Protein 5XD7 (pdb70)

CATH classification: 3.30.390.10 (+1 more: 3.20.20.120)

Sequence (359 aa):
MKTTIKDIKTRLFKIPLKEILSDHDHFELITTTVTLEDGSQGTGYTYTGGKGGYSIKAMLEYDIQPALIGKDATQIEEIYDFMEWHIHYVGRGGISTFAMSAVDIALWDLKGKREGLPLWKMAGGKNNTCKAYCGGIDLQFPLEKLLNNICGYLESGFNAVKIKIGRENMQEDIDRIKAVRELIGPDITFMIDANYSLTVEQAIKLSKAVEQYDITWFEEPTLPDDYKGFAEIADNTAIPLAMGENLHTIHEFGYAMDQAKLGYCQPDASNCGGITGWLKAADLITEHNIPVCTHGMQELHVSLVSAFDTGWLEVHSFPIDEYTKRPLVVENFRAVASNEPGIGVEFDWDKIAQYEVHH

Nearest PDB structures (foldseek):
  5xd7-assembly1_A-2  TM=1.003E+00  e=1.318E-87  Vibrio sp. EJY3
  5xd9-assembly1_A-2  TM=9.982E-01  e=7.306E-80  Vibrio sp. EJY3
  5xd8-assembly1_B  TM=9.980E-01  e=1.301E-79  Vibrio sp. EJY3
  5xd8-assembly1_A  TM=9.996E-01  e=4.755E-77  Vibrio sp. EJY3
  3ck5-assembly1_A  TM=9.716E-01  e=3.709E-46  Streptomyces coelicolor A3(2)

Foldseek 3Di:
DQQAWADKDKFKFWAAFPDQFPHAGTKMKIKMWTAGNVGQIFIFIFIGRGPCRVVLVVCLVPQQRVVRHGPGLVPLVVSLVVQCVSCVVVPPFDSSQLNLAGSSQRSQQRVLQVVVFELLVVLAVPFFKAFAEEERQHPPDDLVRSLVVVVVRVVVQAQEYEYEDQDPDLVVVLVSLVVNLVSNDDRGAYAYEHPQNAFLVRLLVSQQSRVVSPHAAYENRHDLVCQQSLQSSVVRHDHFYEDDPRNQELVSLVSNLVGNRGQAYAHESSRNRHSVRLSSSVVVCVVSVHQYEHDDPQQQCRSNSRSSHGHYYYPDSNQQLVQWPHGFDDDNNMTGADRGGGRRTGGNCVVRVVRTDDD

Secondary structure (DSSP, 8-state):
-TTBEEEEEEEEEEEEEEEEE--EEEEEEEEEEEEETTS-EEEEEEEESSSSHHHHHHHIIIIIHHHHTTSBTT-HHHHHHHHHHHSGGG-SSTHHHHHHHHHHHHHHHHHHHHHT-BHHHHTT-S-SEEEEEEEEE-TTS-HHHHHHHHHHHHHTT-SEEEEE---SSHHHHHHHHHHHHHHH-TTSEEEEE-TT-S-HHHHHHHHHHHGGG--S-EE--S-TT-HHHHHHHHHT-SSPEE--TT--SHHHHHHIIIII-EEEB---TTTTTHHHHHHHHHHHHHHTT--B---S-HHHHHHHHHHHTSSEEEE-SS-GGGGBSSPPPEETTEEE---SSBSS--B-HHHHGGGB---

B-factor: mean 23.96, std 8.95, range [9.87, 83.65]

Solvent-accessible surface area: 14803 Å² total; per-residue (Å²): 145,140,7,23,2,134,73,13,100,0,58,0,0,68,0,64,20,202,96,96,27,43,146,65,84,42,0,2,0,0,0,0,24,0,22,1,98,81,49,45,102,0,19,0,0,0,9,11,23,12,180,23,0,86,54,0,33,44,21,0,56,175,64,1,14,78,34,0,80,48,66,38,0,53,77,16,102,117,3,15,56,66,1,44,158,87,9,71,216,97,19,177,5,40,58,1,10,33,0,7,0,0,0,1,0,0,1,26,2,4,51,0,82,90,86,46,61,9,1,26,98,32,6,52,29,150,44,52,27,3,78,0,1,3,1,17,3,7,31,115,13,86,73,133,95,0,41,84,39,0,50,36,62,45,154,85,24,24,50,0,0,1,1,29,3,12,54,180,78,28,94,68,2,25,71,11,0,81,19,0,24,116,72,15,22,112,135,31,32,0,0,0,0,0,50,98,64,15,76,27,145,76,0,23,128,0,0,115,29,0,74,129,28,95,11,34,0,0,1,0,0,8,94,15,106,54,25,133,4,0,14,96,0,23,97,67,26,75,7,56,1,0,0,0,24,48,4,38,24,55,104,47,1,16,88,0,18,113,55,0,114,15,21,39,0,1,0,0,0,1,10,6,0,0,0,12,3,0,30,64,1,0,77,36,0,61,130,74,138,23,34,0,0,0,20,0,1,5,10,0,0,7,2,0,0,0,1,27,64,70,3,18,0,4,26,31,28,13,37,1,14,79,18,9,149,80,60,31,49,41,105,132,86,76,0,31,5,9,105,119,54,0,0,16,9,72,4,49,77,134,93,0,52,135,50,49,40,124,209

Organism: Vibrio sp. (strain EJY3) (NCBI:txid1116375)

Structure (mmCIF, N/CA/C/O backbone):
data_5XD7
#
_entry.id   5XD7
#
_cell.length_a   87.336
_cell.length_b   87.336
_cell.length_c   143.069
_cell.angle_alpha   90.00
_cell.angle_beta   90.00
_cell.angle_gamma   90.00
#
_symmetry.space_group_name_H-M   'P 41 21 2'
#
loop_
_entity.id
_entity.type
_entity.pdbx_description
1 polymer '3,6-anhydro-alpha-L-galactonate cycloisomerase'
2 non-polymer 'MAGNESIUM ION'
3 non-polymer 'ACETIC ACID'
4 water water
#
loop_
_atom_site.group_PDB
_atom_site.id
_atom_site.type_symbol
_atom_site.label_atom_id
_atom_site.label_alt_id
_atom_site.label_comp_id
_atom_site.label_asym_id
_atom_site.label_entity_id
_atom_site.label_seq_id
_atom_site.pdbx_PDB_ins_code
_atom_site.Cartn_x
_atom_site.Cartn_y
_atom_site.Cartn_z
_atom_site.occupancy
_atom_site.B_iso_or_equiv
_atom_site.auth_seq_id
_atom_site.auth_comp_id
_atom_site.auth_asym_id
_atom_site.auth_atom_id
_atom_site.pdbx_PDB_model_num
ATOM 1 N N . MET A 1 1 ? 26.818 37.574 30.115 1.00 29.83 1 MET A N 1
ATOM 2 C CA . MET A 1 1 ? 26.945 36.217 30.633 1.00 23.88 1 MET A CA 1
ATOM 3 C C . MET A 1 1 ? 28.389 35.779 30.473 1.00 25.30 1 MET A C 1
ATOM 4 O O . MET A 1 1 ? 29.088 36.252 29.579 1.00 24.02 1 MET A O 1
ATOM 9 N N . LYS A 1 2 ? 28.858 34.885 31.332 1.00 25.58 2 LYS A N 1
ATOM 10 C CA . LYS A 1 2 ? 30.233 34.413 31.188 1.00 26.69 2 LYS A CA 1
ATOM 11 C C . LYS A 1 2 ? 30.355 33.490 29.963 1.00 26.56 2 LYS A C 1
ATOM 12 O O . LYS A 1 2 ? 31.438 33.308 29.405 1.00 21.23 2 LYS A O 1
ATOM 18 N N . THR A 1 3 ? 29.234 32.915 29.546 1.00 28.18 3 THR A N 1
ATOM 19 C CA . THR A 1 3 ? 29.236 32.014 28.404 1.00 28.01 3 THR A CA 1
ATOM 20 C C . THR A 1 3 ? 28.749 32.717 27.144 1.00 24.16 3 THR A C 1
ATOM 21 O O . THR A 1 3 ? 28.480 32.068 26.137 1.00 24.63 3 THR A O 1
ATOM 25 N N . THR A 1 4 ? 28.645 34.043 27.207 1.00 25.17 4 THR A N 1
ATOM 26 C CA . THR A 1 4 ? 28.274 34.832 26.040 1.00 23.03 4 THR A CA 1
ATOM 27 C C . THR A 1 4 ? 29.358 34.706 24.966 1.00 25.03 4 THR A C 1
ATOM 28 O O . THR A 1 4 ? 30.555 34.824 25.254 1.00 23.77 4 THR A O 1
ATOM 32 N N . ILE A 1 5 ? 28.933 34.440 23.736 1.00 18.93 5 ILE A N 1
ATOM 33 C CA . ILE A 1 5 ? 29.861 34.361 22.615 1.00 21.72 5 ILE A CA 1
ATOM 34 C C . ILE A 1 5 ? 30.420 35.752 22.329 1.00 22.13 5 ILE A C 1
ATOM 35 O O . ILE A 1 5 ? 29.671 36.712 22.149 1.00 21.35 5 ILE A O 1
ATOM 40 N N . LYS A 1 6 ? 31.742 35.854 22.300 1.00 17.33 6 LYS A N 1
ATOM 41 C CA . LYS A 1 6 ? 32.413 37.136 22.173 1.00 20.27 6 LYS A CA 1
ATOM 42 C C . LYS A 1 6 ? 33.159 37.270 20.834 1.00 26.48 6 LYS A C 1
ATOM 43 O O . LYS A 1 6 ? 33.198 38.345 20.244 1.00 22.91 6 LYS A O 1
ATOM 49 N N . ASP A 1 7 ? 33.755 36.179 20.362 1.00 25.09 7 ASP A N 1
ATOM 50 C CA . ASP A 1 7 ? 34.391 36.173 19.052 1.00 22.52 7 ASP A CA 1
ATOM 51 C C . ASP A 1 7 ? 34.394 34.789 18.418 1.00 25.71 7 ASP A C 1
ATOM 52 O O . ASP A 1 7 ? 34.558 33.776 19.108 1.00 24.51 7 ASP A O 1
ATOM 57 N N . ILE A 1 8 ? 34.225 34.761 17.094 1.00 29.44 8 ILE A N 1
ATOM 58 C CA . ILE A 1 8 ? 34.380 33.538 16.313 1.00 19.98 8 ILE A CA 1
ATOM 59 C C . ILE A 1 8 ? 35.426 33.723 15.217 1.00 18.94 8 ILE A C 1
ATOM 60 O O . ILE A 1 8 ? 35.502 34.768 14.583 1.00 21.56 8 ILE A O 1
ATOM 65 N N . LYS A 1 9 ? 36.249 32.707 15.016 1.00 18.13 9 LYS A N 1
ATOM 66 C CA . LYS A 1 9 ? 37.337 32.792 14.057 1.00 20.44 9 LYS A CA 1
ATOM 67 C C . LYS A 1 9 ? 37.383 31.511 13.232 1.00 21.00 9 LYS A C 1
ATOM 68 O O . LYS A 1 9 ? 37.655 30.420 13.758 1.00 17.83 9 LYS A O 1
ATOM 74 N N . THR A 1 10 ? 37.087 31.646 11.940 1.00 21.44 10 THR A N 1
ATOM 75 C CA . THR A 1 10 ? 37.120 30.505 11.030 1.00 19.93 10 THR A CA 1
ATOM 76 C C . THR A 1 10 ? 38.356 30.559 10.147 1.00 23.15 10 THR A C 1
ATOM 77 O O . THR A 1 10 ? 38.784 31.630 9.709 1.00 25.58 10 THR A O 1
ATOM 81 N N . ARG A 1 11 ? 38.932 29.391 9.900 1.00 18.91 11 ARG A N 1
ATOM 82 C CA . ARG A 1 11 ? 40.135 29.287 9.086 1.00 21.70 11 ARG A CA 1
ATOM 83 C C . ARG A 1 11 ? 40.025 28.133 8.092 1.00 22.06 11 ARG A C 1
ATOM 84 O O . ARG A 1 11 ? 39.336 27.130 8.338 1.00 17.77 11 ARG A O 1
ATOM 92 N N . LEU A 1 12 ? 40.688 28.301 6.953 1.00 22.04 12 LEU A N 1
ATOM 93 C CA . LEU A 1 12 ? 40.590 27.355 5.852 1.00 18.79 12 LEU A CA 1
ATOM 94 C C . LEU A 1 12 ? 41.984 26.870 5.498 1.00 21.19 12 LEU A C 1
ATOM 95 O O . LEU A 1 12 ? 42.896 27.674 5.282 1.00 23.83 12 LEU A O 1
ATOM 100 N N . PHE A 1 13 ? 42.141 25.550 5.464 1.00 17.77 13 PHE A N 1
ATOM 101 C CA . PHE A 1 13 ? 43.409 24.921 5.140 1.00 18.06 13 PHE A CA 1
ATOM 102 C C . PHE A 1 13 ? 43.203 24.015 3.937 1.00 20.02 13 PHE A C 1
ATOM 103 O O . PHE A 1 13 ? 42.162 23.362 3.821 1.00 18.79 13 PHE A O 1
ATOM 111 N N . LYS A 1 14 ? 44.173 23.995 3.027 1.00 19.97 14 LYS A N 1
ATOM 112 C CA . LYS A 1 14 ? 44.156 23.015 1.955 1.00 18.71 14 LYS A CA 1
ATOM 113 C C . LYS A 1 14 ? 45.306 22.066 2.214 1.00 19.40 14 LYS A C 1
ATOM 114 O O . LYS A 1 14 ? 46.467 22.440 2.102 1.00 21.75 14 LYS A O 1
ATOM 120 N N . ILE A 1 15 ? 44.969 20.843 2.608 1.00 18.68 15 ILE A N 1
ATOM 121 C CA . ILE A 1 15 ? 45.958 19.875 3.061 1.00 20.35 15 ILE A CA 1
ATOM 122 C C . ILE A 1 15 ? 46.114 18.770 2.020 1.00 21.91 15 ILE A C 1
ATOM 123 O O . ILE A 1 15 ? 45.132 18.129 1.631 1.00 20.31 15 ILE A O 1
ATOM 128 N N . PRO A 1 16 ? 47.354 18.560 1.550 1.00 22.25 16 PRO A N 1
ATOM 129 C CA . PRO A 1 16 ? 47.695 17.597 0.499 1.00 21.92 16 PRO A CA 1
ATOM 130 C C . PRO A 1 16 ? 47.624 16.148 0.949 1.00 25.09 16 PRO A C 1
ATOM 131 O O . PRO A 1 16 ? 48.161 15.823 1.997 1.00 28.65 16 PRO A O 1
ATOM 135 N N . LEU A 1 17 ? 46.962 15.301 0.165 1.00 23.73 17 LEU A N 1
ATOM 136 C CA . LEU A 1 17 ? 46.955 13.863 0.402 1.00 25.96 17 LEU A CA 1
ATOM 137 C C . LEU A 1 17 ? 48.233 13.247 -0.127 1.00 24.82 17 LEU A C 1
ATOM 138 O O . LEU A 1 17 ? 48.755 13.681 -1.145 1.00 29.68 17 LEU A O 1
ATOM 143 N N . LYS A 1 18 ? 48.741 12.226 0.549 1.00 35.01 18 LYS A N 1
ATOM 144 C CA . LYS A 1 18 ? 49.951 11.556 0.075 1.00 37.04 18 LYS A CA 1
ATOM 145 C C . LYS A 1 18 ? 49.624 10.614 -1.086 1.00 34.72 18 LYS A C 1
ATOM 146 O O . LYS A 1 18 ? 50.431 10.456 -1.997 1.00 30.40 18 LYS A O 1
ATOM 152 N N . GLU A 1 19 ? 48.433 10.015 -1.054 1.00 36.45 19 GLU A N 1
ATOM 153 C CA . GLU A 1 19 ? 47.941 9.171 -2.143 1.00 37.14 19 GLU A CA 1
ATOM 154 C C . GLU A 1 19 ? 46.764 9.823 -2.845 1.00 37.42 19 GLU A C 1
ATOM 155 O O . GLU A 1 19 ? 45.999 10.558 -2.224 1.00 37.29 19 GLU A O 1
ATOM 161 N N . ILE A 1 20 ? 46.603 9.541 -4.133 1.00 33.58 20 ILE A N 1
ATOM 162 C CA . ILE A 1 20 ? 45.388 9.948 -4.818 1.00 32.70 20 ILE A CA 1
ATOM 163 C C . ILE A 1 20 ? 44.258 9.010 -4.394 1.00 31.47 20 ILE A C 1
ATOM 164 O O . ILE A 1 20 ? 44.458 7.805 -4.261 1.00 37.80 20 ILE A O 1
ATOM 169 N N . LEU A 1 21 ? 43.077 9.562 -4.158 1.00 27.80 21 LEU A N 1
ATOM 170 C CA . LEU A 1 21 ? 41.898 8.732 -3.933 1.00 36.87 21 LEU A CA 1
ATOM 171 C C . LEU A 1 21 ? 40.901 9.010 -5.059 1.00 42.19 21 LEU A C 1
ATOM 172 O O . LEU A 1 21 ? 40.629 10.172 -5.388 1.00 41.43 21 LEU A O 1
ATOM 177 N N . SER A 1 22 ? 40.359 7.952 -5.658 1.00 41.00 22 SER A N 1
ATOM 178 C CA . SER A 1 22 ? 39.469 8.107 -6.809 1.00 44.82 22 SER A CA 1
ATOM 179 C C . SER A 1 22 ? 38.041 7.604 -6.530 1.00 44.35 22 SER A C 1
ATOM 180 O O . SER A 1 22 ? 37.833 6.612 -5.815 1.00 34.75 22 SER A O 1
ATOM 183 N N . ASP A 1 28 ? 38.583 12.444 -8.530 1.00 42.22 28 ASP A N 1
ATOM 184 C CA . ASP A 1 28 ? 39.920 12.151 -8.014 1.00 42.28 28 ASP A CA 1
ATOM 185 C C . ASP A 1 28 ? 40.390 13.250 -7.045 1.00 40.45 28 ASP A C 1
ATOM 186 O O . ASP A 1 28 ? 40.268 14.435 -7.349 1.00 46.12 28 ASP A O 1
ATOM 191 N N . HIS A 1 29 ? 40.906 12.846 -5.880 1.00 35.52 29 HIS A N 1
ATOM 192 C CA . HIS A 1 29 ? 41.329 13.774 -4.814 1.00 36.52 29 HIS A CA 1
ATOM 193 C C . HIS A 1 29 ? 42.848 13.807 -4.596 1.00 30.74 29 HIS A C 1
ATOM 194 O O . HIS A 1 29 ? 43.441 12.782 -4.255 1.00 34.14 29 HIS A O 1
ATOM 201 N N . ASP A 1 30 ? 43.469 14.977 -4.730 1.00 29.19 30 ASP A N 1
ATOM 202 C CA . ASP A 1 30 ? 44.875 15.142 -4.331 1.00 27.81 30 ASP A CA 1
ATOM 203 C C . ASP A 1 30 ? 45.045 15.958 -3.048 1.00 25.05 30 ASP A C 1
ATOM 204 O O . ASP A 1 30 ? 46.162 16.189 -2.590 1.00 23.87 30 ASP A O 1
ATOM 209 N N . HIS A 1 31 ? 43.936 16.409 -2.481 1.00 27.66 31 HIS A N 1
ATOM 210 C CA . HIS A 1 31 ? 43.974 17.108 -1.203 1.00 29.05 31 HIS A CA 1
ATOM 211 C C . HIS A 1 31 ? 42.576 17.164 -0.602 1.00 24.72 31 HIS A C 1
ATOM 212 O O . HIS A 1 31 ? 41.598 16.864 -1.282 1.00 26.57 31 HIS A O 1
ATOM 219 N N . PHE A 1 32 ? 42.481 17.520 0.677 1.00 24.45 32 PHE A N 1
ATOM 220 C CA . PHE A 1 32 ? 41.180 17.760 1.289 1.00 18.74 32 PHE A CA 1
ATOM 221 C C . PHE A 1 32 ? 41.202 19.150 1.874 1.00 16.97 32 PHE A C 1
ATOM 222 O O . PHE A 1 32 ? 42.269 19.739 2.019 1.00 17.73 32 PHE A O 1
ATOM 230 N N . GLU A 1 33 ? 40.027 19.695 2.159 1.00 18.14 33 GLU A N 1
ATOM 231 C CA . GLU A 1 33 ? 39.933 21.003 2.804 1.00 17.58 33 GLU A CA 1
ATOM 232 C C . GLU A 1 33 ? 39.484 20.849 4.256 1.00 20.34 33 GLU A C 1
ATOM 233 O O . GLU A 1 33 ? 38.590 20.054 4.564 1.00 18.52 33 GLU A O 1
ATOM 239 N N . LEU A 1 34 ? 40.125 21.610 5.138 1.00 20.14 34 LEU A N 1
ATOM 240 C CA . LEU A 1 34 ? 39.781 21.641 6.543 1.00 16.36 34 LEU A CA 1
ATOM 241 C C . LEU A 1 34 ? 39.327 23.041 6.913 1.00 15.76 34 LEU A C 1
ATOM 242 O O . LEU A 1 34 ? 40.053 24.014 6.701 1.00 13.18 34 LEU A O 1
ATOM 247 N N . ILE A 1 35 ? 38.117 23.135 7.457 1.00 16.02 35 ILE A N 1
ATOM 248 C CA . ILE A 1 35 ? 37.606 24.388 8.000 1.00 15.15 35 ILE A CA 1
ATOM 249 C C . ILE A 1 35 ? 37.555 24.309 9.531 1.00 17.31 35 ILE A C 1
ATOM 250 O O . ILE A 1 35 ? 36.792 23.505 10.079 1.00 19.44 35 ILE A O 1
ATOM 255 N N . THR A 1 36 ? 38.358 25.113 10.229 1.00 15.88 36 THR A N 1
ATOM 256 C CA . THR A 1 36 ? 38.262 25.160 11.696 1.00 16.79 36 THR A CA 1
ATOM 257 C C . THR A 1 36 ? 37.528 26.415 12.136 1.00 15.77 36 THR A C 1
ATOM 258 O O . THR A 1 36 ? 37.642 27.464 11.514 1.00 16.04 36 THR A O 1
ATOM 262 N N . THR A 1 37 ? 36.757 26.285 13.206 1.00 17.65 37 THR A N 1
ATOM 263 C CA . THR A 1 37 ? 35.987 27.394 13.755 1.00 16.69 37 THR A CA 1
ATOM 264 C C . THR A 1 37 ? 36.189 27.515 15.260 1.00 16.20 37 THR A C 1
ATOM 265 O O . THR A 1 37 ? 35.844 26.612 16.019 1.00 15.60 37 THR A O 1
ATOM 269 N N . THR A 1 38 ? 36.751 28.636 15.692 1.00 19.96 38 THR A N 1
ATOM 270 C CA . THR A 1 38 ? 37.080 28.802 17.100 1.00 19.56 38 THR A CA 1
ATOM 271 C C . THR A 1 38 ? 36.195 29.839 17.767 1.00 17.52 38 THR A C 1
ATOM 272 O O . THR A 1 38 ? 36.212 31.013 17.403 1.00 16.34 38 THR A O 1
ATOM 276 N N . VAL A 1 39 ? 35.429 29.386 18.755 1.00 19.43 39 VAL A N 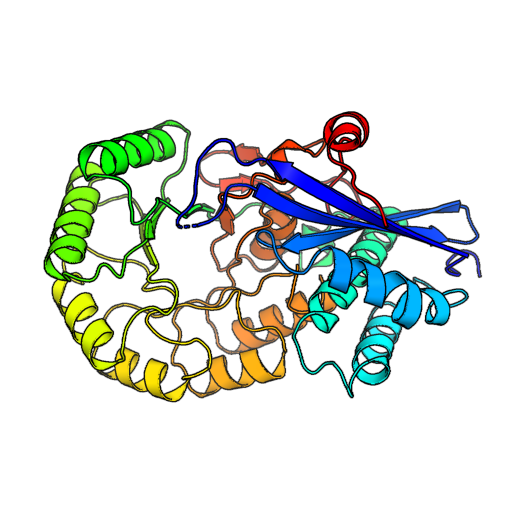1
ATOM 277 C CA . VAL A 1 39 ? 34.473 30.233 19.458 1.00 19.27 39 VAL A CA 1
ATOM 278 C C . VAL A 1 39 ? 35.010 30.668 20.824 1.00 23.05 39 VAL A C 1
ATOM 279 O O . VAL A 1 39 ? 35.317 29.827 21.676 1.00 22.57 39 VAL A O 1
ATOM 283 N N . THR A 1 40 ? 35.119 31.976 21.034 1.00 21.43 40 THR A N 1
ATOM 284 C CA . THR A 1 40 ? 35.605 32.489 22.313 1.00 24.41 40 THR A CA 1
ATOM 285 C C . THR A 1 40 ? 34.487 33.137 23.118 1.00 23.81 40 THR A C 1
ATOM 286 O O . THR A 1 40 ? 33.720 33.940 22.588 1.00 25.93 40 THR A O 1
ATOM 290 N N . LEU A 1 41 ? 34.401 32.777 24.398 1.00 21.49 41 LEU A N 1
ATOM 291 C CA . LEU A 1 41 ? 33.363 33.301 25.275 1.00 21.16 41 LEU A CA 1
ATOM 292 C C . LEU A 1 41 ? 33.870 34.464 26.139 1.00 26.22 41 LEU A C 1
ATOM 293 O O . LEU A 1 41 ? 35.081 34.669 26.274 1.00 23.96 41 LEU A O 1
ATOM 298 N N . GLU A 1 42 ? 32.930 35.218 26.709 1.00 25.98 42 GLU A N 1
ATOM 299 C CA . GLU A 1 42 ? 33.218 36.366 27.584 1.00 27.95 42 GLU A CA 1
ATOM 300 C C . GLU A 1 42 ? 34.261 36.074 28.670 1.00 28.38 42 GLU A C 1
ATOM 301 O O . GLU A 1 42 ? 35.103 36.916 28.982 1.00 29.36 42 GLU A O 1
ATOM 307 N N . ASP A 1 43 ? 34.197 34.880 29.249 1.00 26.52 43 ASP A N 1
ATOM 308 C CA . ASP A 1 43 ? 35.084 34.522 30.346 1.00 22.95 43 ASP A CA 1
ATOM 309 C C . ASP A 1 43 ? 36.426 34.023 29.835 1.00 23.45 43 ASP A C 1
ATOM 310 O O . ASP A 1 43 ? 37.260 33.579 30.614 1.00 27.82 43 ASP A O 1
ATOM 315 N N . GLY A 1 44 ? 36.615 34.087 28.518 1.00 33.93 44 GLY A N 1
ATOM 316 C CA . GLY A 1 44 ? 37.864 33.695 27.877 1.00 25.85 44 GLY A CA 1
ATOM 317 C C . GLY A 1 44 ? 37.908 32.267 27.361 1.00 24.52 44 GLY A C 1
ATOM 318 O O . GLY A 1 44 ? 38.860 31.890 26.682 1.00 22.85 44 GLY A O 1
ATOM 319 N N . SER A 1 45 ? 36.890 31.475 27.694 1.00 23.64 45 SER A N 1
ATOM 320 C CA . SER A 1 45 ? 36.825 30.080 27.270 1.00 22.91 45 SER A CA 1
ATOM 321 C C . SER A 1 45 ? 36.801 29.952 25.754 1.00 27.66 45 SER A C 1
ATOM 322 O O . SER A 1 45 ? 36.156 30.745 25.055 1.00 23.99 45 SER A O 1
ATOM 325 N N . GLN A 1 46 ? 37.492 28.934 25.256 1.00 29.05 46 GLN A N 1
ATOM 326 C CA . GLN A 1 46 ? 37.604 28.711 23.824 1.00 25.24 46 GLN A CA 1
ATOM 327 C C . GLN A 1 46 ? 37.320 27.273 23.460 1.00 27.04 46 GLN A C 1
ATOM 328 O O . GLN A 1 46 ? 37.780 26.340 24.127 1.00 23.74 46 GLN A O 1
ATOM 334 N N . GLY A 1 47 ? 36.552 27.118 22.390 1.00 27.78 47 GLY A N 1
ATOM 335 C CA . GLY A 1 47 ? 36.268 25.826 21.806 1.00 24.37 47 GLY A CA 1
ATOM 336 C C . GLY A 1 47 ? 36.506 25.937 20.315 1.00 21.73 47 GLY A C 1
ATOM 337 O O . GLY A 1 47 ? 36.361 27.014 19.719 1.00 17.21 47 GLY A O 1
ATOM 338 N N . THR A 1 48 ? 36.892 24.820 19.715 1.00 20.17 48 THR A N 1
ATOM 339 C CA . THR A 1 48 ? 37.112 24.762 18.276 1.00 20.19 48 THR A CA 1
ATOM 340 C C . THR A 1 48 ? 36.425 23.537 17.686 1.00 19.00 48 THR A C 1
ATOM 341 O O . THR A 1 48 ? 36.581 22.408 18.177 1.00 17.35 48 THR A O 1
ATOM 345 N N . GLY A 1 49 ? 35.638 23.783 16.650 1.00 16.05 49 GLY A N 1
ATOM 346 C CA . GLY A 1 49 ? 34.994 22.725 15.904 1.00 16.52 49 GLY A CA 1
ATOM 347 C C . GLY A 1 49 ? 35.508 22.819 14.483 1.00 21.08 49 GLY A C 1
ATOM 348 O O . GLY A 1 49 ? 36.285 23.729 14.147 1.00 17.64 49 GLY A O 1
ATOM 349 N N . TYR A 1 50 ? 35.077 21.893 13.638 1.00 16.95 50 TYR A N 1
ATOM 350 C CA . TYR A 1 50 ? 35.540 21.881 12.263 1.00 16.56 50 TYR A CA 1
ATOM 351 C C . TYR A 1 50 ? 34.618 21.108 11.346 1.00 15.80 50 TYR A C 1
ATOM 352 O O . TYR A 1 50 ? 33.745 20.353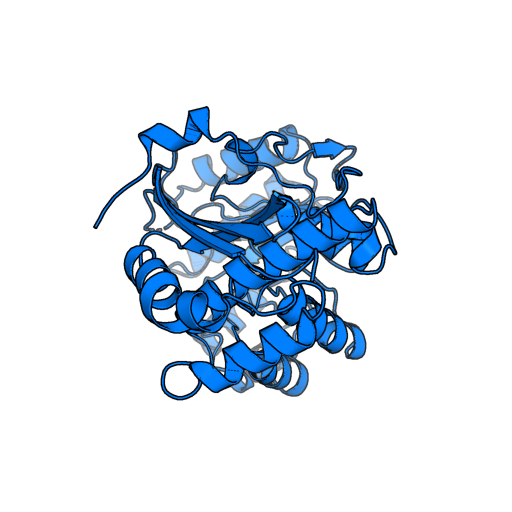 11.781 1.00 14.06 50 TYR A O 1
ATOM 361 N N . THR A 1 51 ? 34.824 21.329 10.058 1.00 15.67 51 THR A N 1
ATOM 362 C CA . THR A 1 51 ? 34.230 20.507 9.029 1.00 14.49 51 THR A CA 1
ATOM 363 C C . THR A 1 51 ? 35.326 20.330 7.985 1.00 14.85 51 THR A C 1
ATOM 364 O O . THR A 1 51 ? 36.442 20.833 8.155 1.00 15.98 51 THR A O 1
ATOM 368 N N . TYR A 1 52 ? 35.026 19.610 6.921 1.00 16.51 52 TYR A N 1
ATOM 369 C CA . TYR A 1 52 ? 36.024 19.321 5.903 1.00 17.49 52 TYR A CA 1
ATOM 370 C C . TYR A 1 52 ? 35.345 18.983 4.596 1.00 16.60 52 TYR A C 1
ATOM 371 O O . TYR A 1 52 ? 34.176 18.587 4.578 1.00 14.99 52 TYR A O 1
ATOM 380 N N . THR A 1 53 ? 36.092 19.130 3.509 1.00 18.13 53 THR A N 1
ATOM 381 C CA . THR A 1 53 ? 35.603 18.780 2.175 1.00 17.34 53 THR A CA 1
ATOM 382 C C . THR A 1 53 ? 36.637 17.972 1.412 1.00 18.73 53 THR A C 1
ATOM 383 O O . THR A 1 53 ? 37.761 17.772 1.884 1.00 19.55 53 THR A O 1
ATOM 387 N N . GLY A 1 54 ? 36.270 17.539 0.211 1.00 22.21 54 GLY A N 1
ATOM 388 C CA . GLY A 1 54 ? 37.195 16.811 -0.645 1.00 22.55 54 GLY A CA 1
ATOM 389 C C . GLY A 1 54 ? 37.934 17.665 -1.667 1.00 20.17 54 GLY A C 1
ATOM 390 O O . GLY A 1 54 ? 38.518 17.135 -2.603 1.00 25.52 54 GLY A O 1
ATOM 391 N N . GLY A 1 55 ? 37.911 18.982 -1.495 1.00 16.46 55 GLY A N 1
ATOM 392 C CA . GLY A 1 55 ? 38.626 19.878 -2.383 1.00 14.90 55 GLY A CA 1
ATOM 393 C C . GLY A 1 55 ? 37.771 21.044 -2.828 1.00 18.06 55 GLY A C 1
ATOM 394 O O . GLY A 1 55 ? 38.282 22.123 -3.134 1.00 20.76 55 GLY A O 1
ATOM 395 N N . LYS A 1 56 ? 36.462 20.826 -2.861 1.00 16.56 56 LYS A N 1
ATOM 396 C CA . LYS A 1 56 ? 35.508 21.875 -3.239 1.00 19.96 56 LYS A CA 1
ATOM 397 C C . LYS A 1 56 ? 34.641 22.334 -2.047 1.00 17.07 56 LYS A C 1
ATOM 398 O O . LYS A 1 56 ? 34.276 21.531 -1.194 1.00 15.95 56 LYS A O 1
ATOM 404 N N . GLY A 1 57 ? 34.332 23.628 -2.005 1.00 14.80 57 GLY A N 1
ATOM 405 C CA . GLY A 1 57 ? 33.450 24.206 -1.006 1.00 13.83 57 GLY A CA 1
ATOM 406 C C . GLY A 1 57 ? 34.100 25.000 0.127 1.00 16.25 57 GLY A C 1
ATOM 407 O O . GLY A 1 57 ? 33.439 25.822 0.771 1.00 13.47 57 GLY A O 1
ATOM 408 N N . GLY A 1 58 ? 35.383 24.756 0.379 1.00 15.33 58 GLY A N 1
ATOM 409 C CA . GLY A 1 58 ? 36.072 25.365 1.503 1.00 14.37 58 GLY A CA 1
ATOM 410 C C . GLY A 1 58 ? 35.844 26.861 1.635 1.00 16.54 58 GLY A C 1
ATOM 411 O O . GLY A 1 58 ? 35.444 27.359 2.685 1.00 12.91 58 GLY A O 1
ATOM 412 N N . TYR A 1 59 ? 36.094 27.581 0.553 1.00 17.81 59 TYR A N 1
ATOM 413 C CA . TYR A 1 59 ? 35.924 29.024 0.545 1.00 19.89 59 TYR A CA 1
ATOM 414 C C . TYR A 1 59 ? 34.462 29.424 0.742 1.00 20.09 59 TYR A C 1
ATOM 415 O O . TYR A 1 59 ? 34.159 30.425 1.407 1.00 20.20 59 TYR A O 1
ATOM 424 N N . SER A 1 60 ? 33.570 28.633 0.154 1.00 15.28 60 SER A N 1
ATOM 425 C CA . SER A 1 60 ? 32.132 28.870 0.220 1.00 15.84 60 SER A CA 1
ATOM 426 C C . SER A 1 60 ? 31.574 28.678 1.631 1.00 16.44 60 SER A C 1
ATOM 427 O O . SER A 1 60 ? 30.684 29.418 2.067 1.00 15.31 60 SER A O 1
ATOM 430 N N . ILE A 1 61 ? 32.096 27.678 2.338 1.00 15.16 61 ILE A N 1
ATOM 431 C CA . ILE A 1 61 ? 31.725 27.446 3.727 1.00 14.89 61 ILE A CA 1
ATOM 432 C C . ILE A 1 61 ? 32.218 28.586 4.623 1.00 16.95 61 ILE A C 1
ATOM 433 O O . ILE A 1 61 ? 31.469 29.129 5.434 1.00 15.67 61 ILE A O 1
ATOM 438 N N . LYS A 1 62 ? 33.491 28.931 4.469 1.00 15.00 62 LYS A N 1
ATOM 439 C CA . LYS A 1 62 ? 34.092 30.023 5.208 1.00 14.01 62 LYS A CA 1
ATOM 440 C C . LYS A 1 62 ? 33.306 31.303 4.979 1.00 15.75 62 LYS A C 1
ATOM 441 O O . LYS A 1 62 ? 33.049 32.058 5.910 1.00 17.91 62 LYS A O 1
ATOM 447 N N . ALA A 1 63 ? 32.883 31.526 3.736 1.00 19.08 63 ALA A N 1
ATOM 448 C CA . ALA A 1 63 ? 32.155 32.749 3.399 1.00 17.55 63 ALA A CA 1
ATOM 449 C C . ALA A 1 63 ? 30.801 32.788 4.095 1.00 19.57 63 ALA A C 1
ATOM 450 O O . ALA A 1 63 ? 30.384 33.840 4.577 1.00 18.81 63 ALA A O 1
ATOM 452 N N . MET A 1 64 ? 30.111 31.652 4.155 1.00 16.79 64 MET A N 1
ATOM 453 C CA . MET A 1 64 ? 28.812 31.652 4.798 1.00 17.36 64 MET A CA 1
ATOM 454 C C . MET A 1 64 ? 28.965 31.841 6.294 1.00 20.10 64 MET A C 1
ATOM 455 O O . MET A 1 64 ? 28.171 32.544 6.923 1.00 18.39 64 MET A O 1
ATOM 460 N N . LEU A 1 65 ? 29.989 31.205 6.855 1.00 17.73 65 LEU A N 1
ATOM 461 C CA . LEU A 1 65 ? 30.286 31.365 8.266 1.00 17.03 65 LEU A CA 1
ATOM 462 C C . LEU A 1 65 ? 30.572 32.826 8.579 1.00 17.15 65 LEU A C 1
ATOM 463 O O . LEU A 1 65 ? 29.999 33.376 9.510 1.00 18.88 65 LEU A O 1
ATOM 468 N N . GLU A 1 66 ? 31.428 33.472 7.799 1.00 15.47 66 GLU A N 1
ATOM 469 C CA . GLU A 1 66 ? 31.869 34.809 8.179 1.00 17.91 66 GLU A CA 1
ATOM 470 C C . GLU A 1 66 ? 30.899 35.951 7.838 1.00 22.52 66 GLU A C 1
ATOM 471 O O . GLU A 1 66 ? 30.952 37.013 8.461 1.00 23.00 66 GLU A O 1
ATOM 477 N N . TYR A 1 67 ? 30.002 35.752 6.879 1.00 20.96 67 TYR A N 1
ATOM 478 C CA . TYR A 1 67 ? 29.101 36.837 6.484 1.00 18.03 67 TYR A CA 1
ATOM 479 C C . TYR A 1 67 ? 27.666 36.584 6.876 1.00 17.28 67 TYR A C 1
ATOM 480 O O . TYR A 1 67 ? 26.897 37.523 7.020 1.00 23.17 67 TYR A O 1
ATOM 489 N N . ASP A 1 68 ? 27.292 35.323 7.039 1.00 17.24 68 ASP A N 1
ATOM 490 C CA . ASP A 1 68 ? 25.892 35.007 7.309 1.00 19.86 68 ASP A CA 1
ATOM 491 C C . ASP A 1 68 ? 25.612 34.510 8.726 1.00 21.14 68 ASP A C 1
ATOM 492 O O . ASP A 1 68 ? 24.592 34.841 9.324 1.00 21.54 68 ASP A O 1
ATOM 497 N N . ILE A 1 69 ? 26.502 33.694 9.261 1.00 19.79 69 ILE A N 1
ATOM 498 C CA . ILE A 1 69 ? 26.178 33.023 10.504 1.00 21.27 69 ILE A CA 1
ATOM 499 C C . ILE A 1 69 ? 26.879 33.659 11.705 1.00 19.30 69 ILE A C 1
ATOM 500 O O . ILE A 1 69 ? 26.214 34.120 12.627 1.00 18.88 69 ILE A O 1
ATOM 505 N N . GLN A 1 70 ? 28.204 33.729 11.674 1.00 16.46 70 GLN A N 1
ATOM 506 C CA . GLN A 1 70 ? 28.973 34.246 12.814 1.00 17.81 70 GLN A CA 1
ATOM 507 C C . GLN A 1 70 ? 28.537 35.642 13.305 1.00 20.07 70 GLN A C 1
ATOM 508 O O . GLN A 1 70 ? 28.413 35.862 14.510 1.00 20.70 70 GLN A O 1
ATOM 514 N N . PRO A 1 71 ? 28.305 36.591 12.383 1.00 24.82 71 PRO A N 1
ATOM 515 C CA . PRO A 1 71 ? 27.818 37.897 12.850 1.00 20.40 71 PRO A CA 1
ATOM 516 C C . PRO A 1 71 ? 26.567 37.783 13.715 1.00 24.56 71 PRO A C 1
ATOM 517 O O . PRO A 1 71 ? 26.436 38.507 14.704 1.00 27.02 71 PRO A O 1
ATOM 521 N N . ALA A 1 72 ? 25.668 36.873 13.353 1.00 19.73 72 ALA A N 1
ATOM 522 C CA . ALA A 1 72 ? 24.400 36.747 14.058 1.00 22.01 72 ALA A CA 1
ATOM 523 C C . ALA A 1 72 ? 24.551 36.071 15.417 1.00 23.29 72 ALA A C 1
ATOM 524 O O . ALA A 1 72 ? 23.689 36.222 16.271 1.00 22.21 72 ALA A O 1
ATOM 526 N N . LEU A 1 73 ? 25.632 35.321 15.614 1.00 21.15 73 LEU A N 1
ATOM 527 C CA . LEU A 1 73 ? 25.761 34.520 16.827 1.00 20.67 73 LEU A CA 1
ATOM 528 C C . LEU A 1 73 ? 26.474 35.281 17.921 1.00 21.55 73 LEU A C 1
ATOM 529 O O . LEU A 1 73 ? 26.423 34.887 19.086 1.00 21.81 73 LEU A O 1
ATOM 534 N N . ILE A 1 74 ? 27.162 36.353 17.544 1.00 20.27 74 ILE A N 1
ATOM 535 C CA . ILE A 1 74 ? 27.908 37.123 18.525 1.00 23.16 74 ILE A CA 1
ATOM 536 C C . ILE A 1 74 ? 26.916 37.653 19.553 1.00 24.31 74 ILE A C 1
ATOM 537 O O . ILE A 1 74 ? 25.867 38.191 19.186 1.00 20.26 74 ILE A O 1
ATOM 542 N N . GLY A 1 75 ? 27.226 37.445 20.834 1.00 21.21 75 GLY A N 1
ATOM 543 C CA . GLY A 1 75 ? 26.354 37.892 21.906 1.00 24.02 75 GLY A CA 1
ATOM 544 C C . GLY A 1 75 ? 25.368 36.855 22.420 1.00 24.22 75 GLY A C 1
ATOM 545 O O . GLY A 1 75 ? 24.713 37.068 23.439 1.00 25.89 75 GLY A O 1
ATOM 546 N N . LYS A 1 76 ? 25.244 35.738 21.714 1.00 21.15 76 LYS A N 1
ATOM 547 C CA . LYS A 1 76 ? 24.381 34.666 22.169 1.00 19.19 76 LYS A CA 1
ATOM 548 C C . LYS A 1 76 ? 25.081 33.893 23.278 1.00 18.15 76 LYS A C 1
ATOM 549 O O . LYS A 1 76 ? 26.305 33.983 23.443 1.00 23.09 76 LYS A O 1
ATOM 555 N N . ASP A 1 77 ? 24.297 33.147 24.043 1.00 16.59 77 ASP A N 1
ATOM 556 C CA . ASP A 1 77 ? 24.809 32.344 25.153 1.00 17.58 77 ASP A CA 1
ATOM 557 C C . ASP A 1 77 ? 25.160 30.924 24.698 1.00 16.37 77 ASP A C 1
ATOM 558 O O . ASP A 1 77 ? 24.271 30.109 24.453 1.00 14.94 77 ASP A O 1
ATOM 563 N N . ALA A 1 78 ? 26.460 30.643 24.611 1.00 13.25 78 ALA A N 1
ATOM 564 C CA . ALA A 1 78 ? 26.982 29.373 24.106 1.00 15.37 78 ALA A CA 1
ATOM 565 C C . ALA A 1 78 ? 26.415 28.117 24.786 1.00 23.07 78 ALA A C 1
ATOM 566 O O . ALA A 1 78 ? 26.528 27.018 24.238 1.00 21.83 78 ALA A O 1
ATOM 568 N N . THR A 1 79 ? 25.833 28.260 25.977 1.00 20.41 79 THR A N 1
ATOM 569 C CA . THR A 1 79 ? 25.230 27.119 26.666 1.00 20.62 79 THR A CA 1
ATOM 570 C C . THR A 1 79 ? 23.935 26.673 25.987 1.00 19.13 79 THR A C 1
ATOM 571 O O . THR A 1 79 ? 23.480 25.552 26.196 1.00 22.07 79 THR A O 1
ATOM 575 N N . GLN A 1 80 ? 23.336 27.568 25.204 1.00 21.00 80 GLN A N 1
ATOM 576 C CA . GLN A 1 80 ? 22.077 27.288 24.507 1.00 23.96 80 GLN A CA 1
ATOM 577 C C . GLN A 1 80 ? 22.375 26.678 23.148 1.00 24.06 80 GLN A C 1
ATOM 578 O O . GLN A 1 80 ? 22.128 27.295 22.112 1.00 25.04 80 GLN A O 1
ATOM 584 N N . ILE A 1 81 ? 22.934 25.475 23.155 1.00 20.47 81 ILE A N 1
ATOM 585 C CA . ILE A 1 81 ? 23.401 24.874 21.920 1.00 25.63 81 ILE A CA 1
ATOM 586 C C . ILE A 1 81 ? 22.228 24.576 20.985 1.00 22.78 81 ILE A C 1
ATOM 587 O O . ILE A 1 81 ? 22.226 25.029 19.847 1.00 22.05 81 ILE A O 1
ATOM 592 N N . GLU A 1 82 ? 21.225 23.857 21.480 1.00 21.43 82 GLU A N 1
ATOM 593 C CA . GLU A 1 82 ? 20.097 23.443 20.648 1.00 25.80 82 GLU A CA 1
ATOM 594 C C . GLU A 1 82 ? 19.336 24.646 20.127 1.00 23.28 82 GLU A C 1
ATOM 595 O O . GLU A 1 82 ? 18.853 24.653 19.002 1.00 28.70 82 GLU A O 1
ATOM 601 N N . GLU A 1 83 ? 19.255 25.672 20.951 1.00 23.19 83 GLU A N 1
ATOM 602 C CA . GLU A 1 83 ? 18.625 26.915 20.568 1.00 26.14 83 GLU A CA 1
ATOM 603 C C . GLU A 1 83 ? 19.407 27.569 19.429 1.00 25.08 83 GLU A C 1
ATOM 604 O O . GLU A 1 83 ? 18.823 28.061 18.460 1.00 22.20 83 GLU A O 1
ATOM 610 N N . ILE A 1 84 ? 20.729 27.562 19.550 1.00 24.14 84 ILE A N 1
ATOM 611 C CA . ILE A 1 84 ? 21.586 28.143 18.530 1.00 21.31 84 ILE A CA 1
ATOM 612 C C . ILE A 1 84 ? 21.508 27.326 17.232 1.00 23.66 84 ILE A C 1
ATOM 613 O O . ILE A 1 84 ? 21.433 27.899 16.139 1.00 20.52 84 ILE A O 1
ATOM 618 N N . TYR A 1 85 ? 21.498 25.997 17.360 1.00 21.70 85 TYR A N 1
ATOM 619 C CA . TYR A 1 85 ? 21.338 25.106 16.215 1.00 20.45 85 TYR A CA 1
ATOM 620 C C . TYR A 1 85 ? 20.027 25.392 15.479 1.00 24.72 85 TYR A C 1
ATOM 621 O O . TYR A 1 85 ? 20.012 25.549 14.251 1.00 19.67 85 TYR A O 1
ATOM 630 N N . ASP A 1 86 ? 18.928 25.468 16.227 1.00 24.14 86 ASP A N 1
ATOM 631 C CA . ASP A 1 86 ? 17.638 25.775 15.618 1.00 24.29 86 ASP A CA 1
ATOM 632 C C . ASP A 1 86 ? 17.684 27.134 14.954 1.00 21.51 86 ASP A C 1
ATOM 633 O O . ASP A 1 86 ? 17.098 27.341 13.897 1.00 24.96 86 ASP A O 1
ATOM 638 N N . PHE A 1 87 ? 18.395 28.062 15.568 1.00 16.39 87 PHE A N 1
ATOM 639 C CA . PHE A 1 87 ? 18.496 29.392 15.012 1.00 18.24 87 PHE A CA 1
ATOM 640 C C . PHE A 1 87 ? 19.182 29.362 13.639 1.00 21.28 87 PHE A C 1
ATOM 641 O O . PHE A 1 87 ? 18.701 29.954 12.668 1.00 20.63 87 PHE A O 1
ATOM 649 N N . MET A 1 88 ? 20.316 28.678 13.566 1.00 21.40 88 MET A N 1
ATOM 650 C CA . MET A 1 88 ? 21.073 28.615 12.326 1.00 17.90 88 MET A CA 1
ATOM 651 C C . MET A 1 88 ? 20.249 27.971 11.217 1.00 17.88 88 MET A C 1
ATOM 652 O O . MET A 1 88 ? 20.277 28.433 10.079 1.00 22.81 88 MET A O 1
ATOM 657 N N . GLU A 1 89 ? 19.499 26.923 11.546 1.00 18.24 89 GLU A N 1
ATOM 658 C CA . GLU A 1 89 ? 18.771 26.185 10.517 1.00 22.67 89 GLU A CA 1
ATOM 659 C C . GLU A 1 89 ? 17.754 27.060 9.783 1.00 24.11 89 GLU A C 1
ATOM 660 O O . GLU A 1 89 ? 17.570 26.913 8.575 1.00 26.90 89 GLU A O 1
ATOM 666 N N . TRP A 1 90 ? 17.101 27.972 10.495 1.00 20.12 90 TRP A N 1
ATOM 667 C CA . TRP A 1 90 ? 16.093 28.815 9.859 1.00 21.35 90 TRP A CA 1
ATOM 668 C C . TRP A 1 90 ? 16.692 30.124 9.358 1.00 19.64 90 TRP A C 1
ATOM 669 O O . TRP A 1 90 ? 16.103 30.802 8.528 1.00 24.15 90 TRP A O 1
ATOM 680 N N . HIS A 1 91 ? 17.858 30.479 9.874 1.00 18.69 91 HIS A N 1
ATOM 681 C CA . HIS A 1 91 ? 18.536 31.709 9.484 1.00 19.63 91 HIS A CA 1
ATOM 682 C C . HIS A 1 91 ? 18.956 31.656 8.020 1.00 22.48 91 HIS A C 1
ATOM 683 O O . HIS A 1 91 ? 18.850 32.639 7.275 1.00 22.05 91 HIS A O 1
ATOM 690 N N . ILE A 1 92 ? 19.447 30.493 7.617 1.00 18.04 92 ILE A N 1
ATOM 691 C CA . ILE A 1 92 ? 19.931 30.318 6.270 1.00 18.96 92 ILE A CA 1
ATOM 692 C C . ILE A 1 92 ? 19.048 29.339 5.488 1.00 21.90 92 ILE A C 1
ATOM 693 O O . ILE A 1 92 ? 19.472 28.808 4.459 1.00 21.96 92 ILE A O 1
ATOM 698 N N . HIS A 1 93 ? 17.814 29.139 5.959 1.00 16.99 93 HIS A N 1
ATOM 699 C CA . HIS A 1 93 ? 16.899 28.187 5.330 1.00 19.80 93 HIS A CA 1
ATOM 700 C C . HIS A 1 93 ? 16.784 28.389 3.806 1.00 18.61 93 HIS A C 1
ATOM 701 O O . HIS A 1 93 ? 16.863 27.432 3.039 1.00 16.10 93 HIS A O 1
ATOM 708 N N . TYR A 1 94 ? 16.589 29.634 3.387 1.00 17.64 94 TYR A N 1
ATOM 709 C CA . TYR A 1 94 ? 16.351 29.931 1.984 1.00 21.68 94 TYR A CA 1
ATOM 710 C C . TYR A 1 94 ? 17.469 29.380 1.093 1.00 23.23 94 TYR A C 1
ATOM 711 O O . TYR A 1 94 ? 17.219 28.886 -0.018 1.00 18.15 94 TYR A O 1
ATOM 720 N N . VAL A 1 95 ? 18.697 29.449 1.599 1.00 17.40 95 VAL A N 1
ATOM 721 C CA . VAL A 1 95 ? 19.847 28.901 0.893 1.00 18.45 95 VAL A CA 1
ATOM 722 C C . VAL A 1 95 ? 20.391 27.670 1.605 1.00 18.30 95 VAL A C 1
ATOM 723 O O . VAL A 1 95 ? 21.589 27.392 1.559 1.00 15.01 95 VAL A O 1
ATOM 727 N N . GLY A 1 96 ? 19.506 26.937 2.273 1.00 16.39 96 GLY A N 1
ATOM 728 C CA . GLY A 1 96 ? 19.928 25.802 3.061 1.00 17.22 96 GLY A CA 1
ATOM 729 C C . GLY A 1 96 ? 19.256 24.508 2.669 1.00 18.35 96 GLY A C 1
ATOM 730 O O . GLY A 1 96 ? 19.372 24.074 1.522 1.00 17.58 96 GLY A O 1
ATOM 731 N N . ARG A 1 97 ? 18.540 23.916 3.628 1.00 16.95 97 ARG A N 1
ATOM 732 C CA . ARG A 1 97 ? 17.976 22.579 3.507 1.00 17.56 97 ARG A CA 1
ATOM 733 C C . ARG A 1 97 ? 19.086 21.662 2.996 1.00 19.53 97 ARG A C 1
ATOM 734 O O . ARG A 1 97 ? 18.922 20.950 1.997 1.00 22.43 97 ARG A O 1
ATOM 742 N N . GLY A 1 98 ? 20.228 21.712 3.674 1.00 17.22 98 GLY A N 1
ATOM 743 C CA . GLY A 1 98 ? 21.379 20.917 3.294 1.00 16.92 98 GLY A CA 1
ATOM 744 C C . GLY A 1 98 ? 22.438 21.755 2.609 1.00 19.59 98 GLY A C 1
ATOM 745 O O . GLY A 1 98 ? 22.469 22.980 2.749 1.00 20.79 98 GLY A O 1
ATOM 746 N N . GLY A 1 99 ? 23.317 21.095 1.870 1.00 16.65 99 GLY A N 1
ATOM 747 C CA . GLY A 1 99 ? 24.350 21.796 1.144 1.00 16.13 99 GLY A CA 1
ATOM 748 C C . GLY A 1 99 ? 25.441 22.394 2.015 1.00 17.35 99 GLY A C 1
ATOM 749 O O . GLY A 1 99 ? 25.711 21.915 3.119 1.00 14.34 99 GLY A O 1
ATOM 750 N N . ILE A 1 100 ? 26.093 23.424 1.474 1.00 16.40 100 ILE A N 1
ATOM 751 C CA . ILE A 1 100 ? 27.092 24.219 2.178 1.00 14.35 100 ILE A CA 1
ATOM 752 C C . ILE A 1 100 ? 26.628 24.609 3.588 1.00 17.05 100 ILE A C 1
ATOM 753 O O . ILE A 1 100 ? 27.417 24.624 4.526 1.00 15.54 100 ILE A O 1
ATOM 758 N N . SER A 1 101 ? 25.344 24.907 3.732 1.00 15.81 101 SER A N 1
ATOM 759 C CA . SER A 1 101 ? 24.824 25.431 4.992 1.00 19.00 101 SER A CA 1
ATOM 760 C C . SER A 1 101 ? 24.905 24.434 6.157 1.00 17.29 101 SER A C 1
ATOM 761 O O . SER A 1 101 ? 25.033 24.850 7.304 1.00 18.10 101 SER A O 1
ATOM 764 N N . THR A 1 102 ? 24.826 23.135 5.902 1.00 12.90 102 THR A N 1
ATOM 765 C CA . THR A 1 102 ? 24.935 22.225 7.031 1.00 15.75 102 THR A CA 1
ATOM 766 C C . THR A 1 102 ? 26.396 21.945 7.366 1.00 16.24 102 THR A C 1
ATOM 767 O O . THR A 1 102 ? 26.708 21.493 8.468 1.00 19.56 102 THR A O 1
ATOM 771 N N . PHE A 1 103 ? 27.297 22.223 6.433 1.00 14.80 103 PHE A N 1
ATOM 772 C CA . PHE A 1 103 ? 28.716 22.095 6.729 1.00 14.00 103 PHE A CA 1
ATOM 773 C C . PHE A 1 103 ? 29.080 23.207 7.697 1.00 13.88 103 PHE A C 1
ATOM 774 O O . PHE A 1 103 ? 29.737 22.977 8.701 1.00 15.92 103 PHE A O 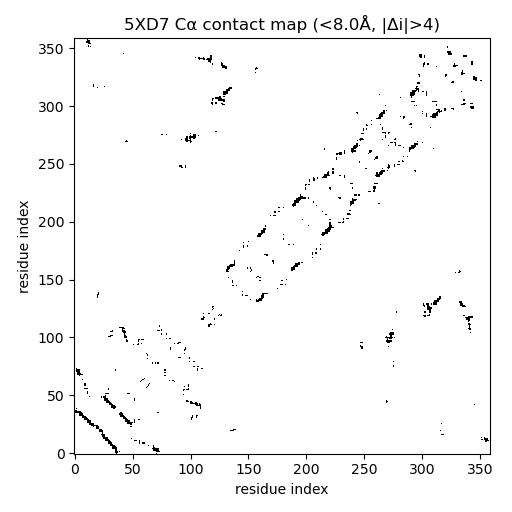1
ATOM 782 N N . ALA A 1 104 ? 28.629 24.417 7.387 1.00 14.14 104 ALA A N 1
ATOM 783 C CA . ALA A 1 104 ? 28.904 25.584 8.210 1.00 13.57 104 ALA A CA 1
ATOM 784 C C . ALA A 1 104 ? 28.296 25.420 9.601 1.00 17.99 104 ALA A C 1
ATOM 785 O O . ALA A 1 104 ? 28.945 25.717 10.608 1.00 16.66 104 ALA A O 1
ATOM 787 N N . MET A 1 105 ? 27.047 24.961 9.649 1.00 16.22 105 MET A N 1
ATOM 788 C CA . MET A 1 105 ? 26.385 24.713 10.916 1.00 15.23 105 MET A CA 1
ATOM 789 C C . MET A 1 105 ? 27.203 23.765 11.749 1.00 14.94 105 MET A C 1
ATOM 790 O O . MET A 1 105 ? 27.346 23.955 12.958 1.00 17.53 105 MET A O 1
ATOM 795 N N . SER A 1 106 ? 27.742 22.747 11.097 1.00 13.84 106 SER A N 1
ATOM 796 C CA . SER A 1 106 ? 28.452 21.702 11.803 1.00 14.80 106 SER A CA 1
ATOM 797 C C . SER A 1 106 ? 29.677 22.241 12.511 1.00 15.32 106 SER A C 1
ATOM 798 O O . SER A 1 106 ? 29.985 21.827 13.618 1.00 16.34 106 SER A O 1
ATOM 801 N N . ALA A 1 107 ? 30.385 23.160 11.869 1.00 16.65 107 ALA A N 1
ATOM 802 C CA . ALA A 1 107 ? 31.642 23.640 12.419 1.00 15.76 107 ALA A CA 1
ATOM 803 C C . ALA A 1 107 ? 31.384 24.418 13.695 1.00 16.42 107 ALA A C 1
ATOM 804 O O . ALA A 1 107 ? 32.104 24.266 14.682 1.00 16.31 107 ALA A O 1
ATOM 806 N N . VAL A 1 108 ? 30.343 25.239 13.672 1.00 16.55 108 VAL A N 1
ATOM 807 C CA . VAL A 1 108 ? 29.961 25.994 14.850 1.00 16.76 108 VAL A CA 1
ATOM 808 C C . VAL A 1 108 ? 29.503 25.078 15.994 1.00 17.95 108 VAL A C 1
ATOM 809 O O . VAL A 1 108 ? 30.027 25.156 17.119 1.00 18.58 108 VAL A O 1
ATOM 813 N N . ASP A 1 109 ? 28.533 24.216 15.692 1.00 16.52 109 ASP A N 1
ATOM 814 C CA . ASP A 1 109 ? 27.942 23.313 16.682 1.00 16.62 109 ASP A CA 1
ATOM 815 C C . ASP A 1 109 ? 29.030 22.567 17.419 1.00 14.70 109 ASP A C 1
ATOM 816 O O . ASP A 1 109 ? 29.104 22.601 18.640 1.00 17.44 109 ASP A O 1
ATOM 821 N N . ILE A 1 110 ? 29.885 21.908 16.657 1.00 12.80 110 ILE A N 1
ATOM 822 C CA . ILE A 1 110 ? 30.971 21.143 17.225 1.00 17.89 110 ILE A CA 1
ATOM 823 C C . ILE A 1 110 ? 31.789 22.002 18.198 1.00 16.60 110 ILE A C 1
ATOM 824 O O . ILE A 1 110 ? 32.115 21.561 19.289 1.00 17.57 110 ILE A O 1
ATOM 829 N N . ALA A 1 111 ? 32.064 23.244 17.827 1.00 14.44 111 ALA A N 1
ATOM 830 C CA . ALA A 1 111 ? 32.797 24.128 18.707 1.00 12.43 111 ALA A CA 1
ATOM 831 C C . ALA A 1 111 ? 32.026 24.346 20.020 1.00 17.61 111 ALA A C 1
ATOM 832 O O . ALA A 1 111 ? 32.601 24.268 21.111 1.00 17.07 111 ALA A O 1
ATOM 834 N N . LEU A 1 112 ? 30.728 24.617 19.917 1.00 15.54 112 LEU A N 1
ATOM 835 C CA . LEU A 1 112 ? 29.915 24.802 21.111 1.00 16.40 112 LEU A CA 1
ATOM 836 C C . LEU A 1 112 ? 29.978 23.545 21.976 1.00 16.33 112 LEU A C 1
ATOM 837 O O . LEU A 1 112 ? 30.096 23.639 23.191 1.00 18.39 112 LEU A O 1
ATOM 842 N N . TRP A 1 113 ? 29.929 22.369 21.357 1.00 16.22 113 TRP A N 1
ATOM 843 C CA . TRP A 1 113 ? 30.059 21.135 22.127 1.00 16.44 113 TRP A CA 1
ATOM 844 C C . TRP A 1 113 ? 31.451 20.995 22.745 1.00 18.34 113 TRP A C 1
ATOM 845 O O . TRP A 1 113 ? 31.598 20.414 23.817 1.00 16.78 113 TRP A O 1
ATOM 856 N N . ASP A 1 114 ? 32.474 21.502 22.060 1.00 17.44 114 ASP A N 1
ATOM 857 C CA . ASP A 1 114 ? 33.822 21.446 22.612 1.00 19.99 114 ASP A CA 1
ATOM 858 C C . ASP A 1 114 ? 33.840 22.249 23.898 1.00 19.04 114 ASP A C 1
ATOM 859 O O . ASP A 1 114 ? 34.404 21.819 24.895 1.00 20.44 114 ASP A O 1
ATOM 864 N N . LEU A 1 115 ? 33.216 23.423 23.844 1.00 17.68 115 LEU A N 1
ATOM 865 C CA . LEU A 1 115 ? 33.157 24.350 24.965 1.00 21.08 115 LEU A CA 1
ATOM 866 C C . LEU A 1 115 ? 32.485 23.711 26.172 1.00 21.23 115 LEU A C 1
ATOM 867 O O . LEU A 1 115 ? 32.950 23.833 27.292 1.00 20.25 115 LEU A O 1
ATOM 872 N N . LYS A 1 116 ? 31.391 23.018 25.903 1.00 20.28 116 LYS A N 1
ATOM 873 C CA . LYS A 1 116 ? 30.573 22.394 26.915 1.00 20.08 116 LYS A CA 1
ATOM 874 C C . LYS A 1 116 ? 31.319 21.272 27.627 1.00 23.24 116 LYS A C 1
ATOM 875 O O . LYS A 1 116 ? 31.248 21.147 28.847 1.00 22.83 116 LYS A O 1
ATOM 881 N N . GLY A 1 117 ? 32.033 20.451 26.871 1.00 21.90 117 GLY A N 1
ATOM 882 C CA . GLY A 1 117 ? 32.759 19.355 27.477 1.00 21.03 117 GLY A CA 1
ATOM 883 C C . GLY A 1 117 ? 33.848 19.889 28.384 1.00 23.97 117 GLY A C 1
ATOM 884 O O . GLY A 1 117 ? 34.101 19.351 29.466 1.00 23.12 117 GLY A O 1
ATOM 885 N N . LYS A 1 118 ? 34.499 20.961 27.947 1.00 20.87 118 LYS A N 1
ATOM 886 C CA . LYS A 1 118 ? 35.544 21.564 28.757 1.00 23.15 118 LYS A CA 1
ATOM 887 C C . LYS A 1 118 ? 34.915 22.258 29.967 1.00 26.63 118 LYS A C 1
ATOM 888 O O . LYS A 1 118 ? 35.470 22.248 31.069 1.00 24.96 118 LYS A O 1
ATOM 894 N N . ARG A 1 119 ? 33.739 22.836 29.760 1.00 25.57 119 ARG A N 1
ATOM 895 C CA . ARG A 1 119 ? 32.989 23.471 30.838 1.00 26.13 119 ARG A CA 1
ATOM 896 C C . ARG A 1 119 ? 32.558 22.463 31.903 1.00 25.44 119 ARG A C 1
ATOM 897 O O . ARG A 1 119 ? 32.681 22.718 33.092 1.00 26.11 119 ARG A O 1
ATOM 905 N N . GLU A 1 120 ? 32.056 21.315 31.467 1.00 24.84 120 GLU A N 1
ATOM 906 C CA . GLU A 1 120 ? 31.528 20.319 32.387 1.00 21.24 120 GLU A CA 1
ATOM 907 C C . GLU A 1 120 ? 32.559 19.259 32.755 1.00 24.06 120 GLU A C 1
ATOM 908 O O . GLU A 1 120 ? 32.258 18.318 33.486 1.00 28.63 120 GLU A O 1
ATOM 914 N N . GLY A 1 121 ? 33.775 19.411 32.250 1.00 22.71 121 GLY A N 1
ATOM 915 C CA . GLY A 1 121 ? 34.804 18.409 32.455 1.00 21.20 121 GLY A CA 1
ATOM 916 C C . GLY A 1 121 ? 34.390 17.034 31.963 1.00 22.58 121 GLY A C 1
ATOM 917 O O . GLY A 1 121 ? 34.665 16.032 32.608 1.00 25.29 121 GLY A O 1
ATOM 918 N N . LEU A 1 122 ? 33.728 16.979 30.812 1.00 24.89 122 LEU A N 1
ATOM 919 C CA . LEU A 1 122 ? 33.313 15.705 30.249 1.00 21.03 122 LEU A CA 1
ATOM 920 C C . LEU A 1 122 ? 33.878 15.464 28.849 1.00 22.43 122 LEU A C 1
ATOM 921 O O . LEU A 1 122 ? 34.025 16.391 28.048 1.00 20.51 122 LEU A O 1
ATOM 926 N N . PRO A 1 123 ? 34.193 14.201 28.547 1.00 23.61 123 PRO A N 1
ATOM 927 C CA . PRO A 1 123 ? 34.621 13.845 27.199 1.00 21.72 123 PRO A CA 1
ATOM 928 C C . PRO A 1 123 ? 33.386 13.616 26.326 1.00 20.58 123 PRO A C 1
ATOM 929 O O . PRO A 1 123 ? 32.304 13.346 26.860 1.00 22.29 123 PRO A O 1
ATOM 933 N N . LEU A 1 124 ? 33.538 13.712 25.011 1.00 18.75 124 LEU A N 1
ATOM 934 C CA . LEU A 1 124 ? 32.385 13.650 24.121 1.00 19.15 124 LEU A CA 1
ATOM 935 C C . LEU A 1 124 ? 31.684 12.284 24.107 1.00 15.89 124 LEU A C 1
ATOM 936 O O . LEU A 1 124 ? 30.463 12.217 23.978 1.00 15.92 124 LEU A O 1
ATOM 941 N N . TRP A 1 125 ? 32.433 11.195 24.229 1.00 15.16 125 TRP A N 1
ATOM 942 C CA . TRP A 1 125 ? 31.793 9.881 24.250 1.00 17.12 125 TRP A CA 1
ATOM 943 C C . TRP A 1 125 ? 30.827 9.764 25.423 1.00 21.94 125 TRP A C 1
ATOM 944 O O . TRP A 1 125 ? 29.842 9.036 25.348 1.00 21.32 125 TRP A O 1
ATOM 955 N N . LYS A 1 126 ? 31.104 10.487 26.504 1.00 18.96 126 LYS A N 1
ATOM 956 C CA . LYS A 1 126 ? 30.171 10.543 27.619 1.00 23.10 126 LYS A CA 1
ATOM 957 C C . LYS A 1 126 ? 28.999 11.445 27.302 1.00 23.88 126 LYS A C 1
ATOM 958 O O . LYS A 1 126 ? 27.849 11.043 27.465 1.00 24.46 126 LYS A O 1
ATOM 964 N N . MET A 1 127 ? 29.296 12.665 26.859 1.00 22.75 127 MET A N 1
ATOM 965 C CA . MET A 1 127 ? 28.256 13.649 26.592 1.00 20.05 127 MET A CA 1
ATOM 966 C C . MET A 1 127 ? 27.262 13.140 25.570 1.00 20.49 127 MET A C 1
ATOM 967 O O . MET A 1 127 ? 26.090 13.514 25.599 1.00 23.59 127 MET A O 1
ATOM 972 N N . ALA A 1 128 ? 27.731 12.270 24.680 1.00 20.03 128 ALA A N 1
ATOM 973 C CA . ALA A 1 128 ? 26.920 11.782 23.571 1.00 18.05 128 ALA A CA 1
ATOM 974 C C . ALA A 1 128 ? 26.114 10.529 23.909 1.00 19.81 128 ALA A C 1
ATOM 975 O O . ALA A 1 128 ? 25.446 9.977 23.038 1.00 22.14 128 ALA A O 1
ATOM 977 N N . GLY A 1 129 ? 26.170 10.072 25.159 1.00 21.27 129 GLY A N 1
ATOM 978 C CA . GLY A 1 129 ? 25.409 8.892 25.556 1.00 18.59 129 GLY A CA 1
ATOM 979 C C . GLY A 1 129 ? 26.171 7.837 26.342 1.00 23.42 129 GLY A C 1
ATOM 980 O O . GLY A 1 129 ? 25.564 6.987 26.991 1.00 19.61 129 GLY A O 1
ATOM 981 N N . GLY A 1 130 ? 27.496 7.864 26.244 1.00 22.39 130 GLY A N 1
ATOM 982 C CA . GLY A 1 130 ? 28.366 7.101 27.121 1.00 19.63 130 GLY A CA 1
ATOM 983 C C . GLY A 1 130 ? 28.204 5.598 27.247 1.00 20.29 130 GLY A C 1
ATOM 984 O O . GLY A 1 130 ? 28.709 5.020 28.204 1.00 23.53 130 GLY A O 1
ATOM 985 N N . LYS A 1 131 ? 27.532 4.953 26.300 1.00 18.27 131 LYS A N 1
ATOM 986 C CA . LYS A 1 131 ? 27.332 3.504 26.372 1.00 18.03 131 LYS A CA 1
ATOM 987 C C . LYS A 1 131 ? 28.620 2.705 26.236 1.00 19.69 131 LYS A C 1
ATOM 988 O O . LYS A 1 131 ? 28.652 1.521 26.580 1.00 24.35 131 LYS A O 1
ATOM 994 N N . ASN A 1 132 ? 29.660 3.342 25.706 1.00 14.88 132 ASN A N 1
ATOM 995 C CA . ASN A 1 132 ? 30.965 2.712 25.537 1.00 16.53 132 ASN A CA 1
ATOM 996 C C . ASN A 1 132 ? 31.980 3.764 25.107 1.00 16.96 132 ASN A C 1
ATOM 997 O O . ASN A 1 132 ? 31.602 4.871 24.745 1.00 19.81 132 ASN A O 1
ATOM 1002 N N . ASN A 1 133 ? 33.263 3.425 25.171 1.00 16.88 133 ASN A N 1
ATOM 1003 C CA . ASN A 1 133 ? 34.320 4.366 24.849 1.00 18.56 133 ASN A CA 1
ATOM 1004 C C . ASN A 1 133 ? 35.296 3.791 23.826 1.00 17.67 133 ASN A C 1
ATOM 1005 O O . ASN A 1 133 ? 36.288 4.425 23.475 1.00 17.79 133 ASN A O 1
ATOM 1010 N N . THR A 1 134 ? 35.007 2.585 23.350 1.00 15.72 134 THR A N 1
ATOM 1011 C CA . THR A 1 134 ? 35.688 2.064 22.173 1.00 20.14 134 THR A CA 1
ATOM 1012 C C . THR A 1 134 ? 34.658 1.475 21.208 1.00 20.98 134 THR A C 1
ATOM 1013 O O . THR A 1 134 ? 33.498 1.246 21.587 1.00 16.76 134 THR A O 1
ATOM 1017 N N . CYS A 1 135 ? 35.073 1.248 19.960 1.00 17.10 135 CYS A N 1
ATOM 1018 C CA . CYS A 1 135 ? 34.140 0.773 18.927 1.00 16.71 135 CYS A CA 1
ATOM 1019 C C . CYS A 1 135 ? 34.821 -0.027 17.846 1.00 16.66 135 CYS A C 1
ATOM 1020 O O . CYS A 1 135 ? 36.041 0.074 17.660 1.00 15.58 135 CYS A O 1
ATOM 1023 N N . LYS A 1 136 ? 34.019 -0.816 17.134 1.00 13.31 136 LYS A N 1
ATOM 1024 C CA . LYS A 1 136 ? 34.487 -1.499 15.941 1.00 14.09 136 LYS A CA 1
ATOM 1025 C C . LYS A 1 136 ? 34.986 -0.473 14.931 1.00 16.36 136 LYS A C 1
ATOM 1026 O O . LYS A 1 136 ? 34.535 0.686 14.910 1.00 11.14 136 LYS A O 1
ATOM 1032 N N . ALA A 1 137 ? 35.942 -0.899 14.119 1.00 15.62 137 ALA A N 1
ATOM 1033 C CA . ALA A 1 137 ? 36.610 0.006 13.203 1.00 17.34 137 ALA A CA 1
ATOM 1034 C C . ALA A 1 137 ? 37.046 -0.730 11.955 1.00 17.70 137 ALA A C 1
ATOM 1035 O O . ALA A 1 137 ? 37.454 -1.888 12.033 1.00 17.30 137 ALA A O 1
ATOM 1037 N N . TYR A 1 138 ? 36.945 -0.057 10.807 1.00 19.46 138 TYR A N 1
ATOM 1038 C CA . TYR A 1 138 ? 37.367 -0.624 9.528 1.00 17.63 138 TYR A CA 1
ATOM 1039 C C . TYR A 1 138 ? 38.115 0.401 8.705 1.00 21.41 138 TYR A C 1
ATOM 1040 O O . TYR A 1 138 ? 37.835 1.595 8.788 1.00 18.52 138 TYR A O 1
ATOM 1049 N N . CYS A 1 139 ? 39.078 -0.078 7.922 1.00 21.07 139 CYS A N 1
ATOM 1050 C CA . CYS A 1 139 ? 39.777 0.753 6.956 1.00 21.24 139 CYS A CA 1
ATOM 1051 C C . CYS A 1 139 ? 38.994 0.861 5.659 1.00 25.41 139 CYS A C 1
ATOM 1052 O O . CYS A 1 139 ? 38.731 -0.146 5.002 1.00 24.28 139 CYS A O 1
ATOM 1055 N N . GLY A 1 140 ? 38.634 2.082 5.285 1.00 31.65 140 GLY A N 1
ATOM 1056 C CA . GLY A 1 140 ? 37.874 2.296 4.067 1.00 36.72 140 GLY A CA 1
ATOM 1057 C C . GLY A 1 140 ? 38.658 2.996 2.972 1.00 43.59 140 GLY A C 1
ATOM 1058 O O . GLY A 1 140 ? 39.762 3.496 3.205 1.00 42.75 140 GLY A O 1
ATOM 1059 N N . GLY A 1 141 ? 38.083 3.016 1.769 1.00 50.53 141 GLY A N 1
ATOM 1060 C CA . GLY A 1 141 ? 38.593 3.836 0.686 1.00 47.07 141 GLY A CA 1
ATOM 1061 C C . GLY A 1 141 ? 39.819 3.275 0.001 1.00 44.34 141 GLY A C 1
ATOM 1062 O O . GLY A 1 141 ? 40.773 4.004 -0.296 1.00 41.35 141 GLY A O 1
ATOM 1063 N N . ILE A 1 142 ? 39.802 1.968 -0.231 1.00 43.99 142 ILE A N 1
ATOM 1064 C CA . ILE A 1 142 ? 40.766 1.355 -1.140 1.00 46.52 142 ILE A CA 1
ATOM 1065 C C . ILE A 1 142 ? 40.387 1.677 -2.572 1.00 32.31 142 ILE A C 1
ATOM 1066 O O . ILE A 1 142 ? 39.348 1.213 -3.047 1.00 28.87 142 ILE A O 1
ATOM 1071 N N . ASP A 1 143 ? 41.229 2.453 -3.253 1.00 35.19 143 ASP A N 1
ATOM 1072 C CA . ASP A 1 143 ? 40.832 3.089 -4.516 1.00 39.19 143 ASP A CA 1
ATOM 1073 C C . ASP A 1 143 ? 40.423 2.146 -5.645 1.00 33.11 143 ASP A C 1
ATOM 1074 O O . ASP A 1 143 ? 41.097 1.146 -5.926 1.00 28.84 143 ASP A O 1
ATOM 1079 N N . LEU A 1 144 ? 39.316 2.516 -6.290 1.00 27.67 144 LEU A N 1
ATOM 1080 C CA . LEU A 1 144 ? 38.817 1.866 -7.496 1.00 28.99 144 LEU A CA 1
ATOM 1081 C C . LEU A 1 144 ? 39.911 1.647 -8.533 1.00 29.53 144 LEU A C 1
ATOM 1082 O O . LEU A 1 144 ? 39.965 0.605 -9.189 1.00 27.00 144 LEU A O 1
ATOM 1087 N N . GLN A 1 145 ? 40.789 2.633 -8.665 1.00 28.29 145 GLN A N 1
ATOM 1088 C CA . GLN A 1 145 ? 41.771 2.635 -9.738 1.00 27.19 145 GLN A CA 1
ATOM 1089 C C . GLN A 1 145 ? 43.061 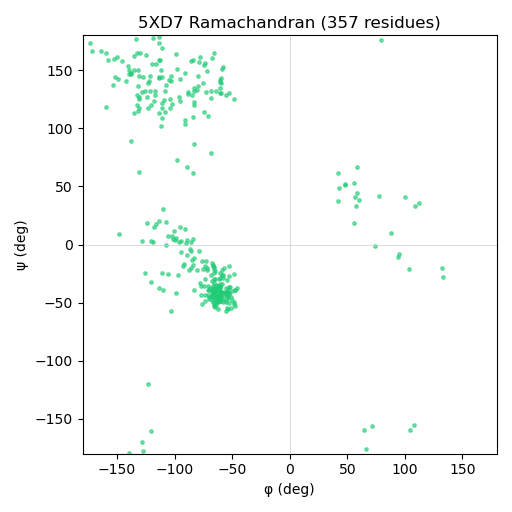1.868 -9.428 1.00 33.42 145 GLN A C 1
ATOM 1090 O O . GLN A 1 145 ? 43.961 1.848 -10.257 1.00 30.55 145 GLN A O 1
ATOM 1096 N N . PHE A 1 146 ? 43.156 1.247 -8.249 1.00 31.49 146 PHE A N 1
ATOM 1097 C CA . PHE A 1 146 ? 44.306 0.399 -7.907 1.00 28.50 146 PHE A CA 1
ATOM 1098 C C . PHE A 1 146 ? 44.312 -0.856 -8.756 1.00 26.32 146 PHE A C 1
ATOM 1099 O O . PHE A 1 146 ? 43.288 -1.522 -8.861 1.00 24.61 146 PHE A O 1
ATOM 1107 N N . PRO A 1 147 ? 45.461 -1.207 -9.349 1.00 29.52 147 PRO A N 1
ATOM 1108 C CA . PRO A 1 147 ? 45.451 -2.541 -9.959 1.00 25.45 147 PRO A CA 1
ATOM 1109 C C . PRO A 1 147 ? 45.363 -3.610 -8.871 1.00 26.71 147 PRO A C 1
ATOM 1110 O O . PRO A 1 147 ? 45.655 -3.327 -7.710 1.00 27.55 147 PRO A O 1
ATOM 1114 N N . LEU A 1 148 ? 44.952 -4.816 -9.247 1.00 25.76 148 LEU A N 1
ATOM 1115 C CA . LEU A 1 148 ? 44.648 -5.868 -8.282 1.00 28.18 148 LEU A CA 1
ATOM 1116 C C . LEU A 1 148 ? 45.758 -6.095 -7.268 1.00 27.47 148 LEU A C 1
ATOM 1117 O O . LEU A 1 148 ? 45.498 -6.208 -6.079 1.00 29.93 148 LEU A O 1
ATOM 1122 N N . GLU A 1 149 ? 46.990 -6.153 -7.751 1.00 27.59 149 GLU A N 1
ATOM 1123 C CA . GLU A 1 149 ? 48.144 -6.415 -6.912 1.00 27.82 149 GLU A CA 1
ATOM 1124 C C . GLU A 1 149 ? 48.285 -5.351 -5.843 1.00 32.42 149 GLU A C 1
ATOM 1125 O O . GLU A 1 149 ? 48.459 -5.665 -4.672 1.00 36.46 149 GLU A O 1
ATOM 1131 N N . LYS A 1 150 ? 48.203 -4.090 -6.245 1.00 31.74 150 LYS A N 1
ATOM 1132 C CA . LYS A 1 150 ? 48.312 -2.993 -5.295 1.00 33.03 150 LYS A CA 1
ATOM 1133 C C . LYS A 1 150 ? 47.146 -2.999 -4.300 1.00 31.69 150 LYS A C 1
ATOM 1134 O O . LYS A 1 150 ? 47.324 -2.722 -3.121 1.00 34.44 150 LYS A O 1
ATOM 1140 N N . LEU A 1 151 ? 45.955 -3.313 -4.796 1.00 31.65 151 LEU A N 1
ATOM 1141 C CA . LEU A 1 151 ? 44.767 -3.443 -3.964 1.00 29.46 151 LEU A CA 1
ATOM 1142 C C . LEU A 1 151 ? 45.021 -4.437 -2.840 1.00 31.44 151 LEU A C 1
ATOM 1143 O O . LEU A 1 151 ? 44.859 -4.118 -1.662 1.00 30.23 151 LEU A O 1
ATOM 1148 N N . LEU A 1 152 ? 45.440 -5.641 -3.214 1.00 26.41 152 LEU A N 1
ATOM 1149 C CA . LEU A 1 152 ? 45.685 -6.699 -2.247 1.00 28.27 152 LEU A CA 1
ATOM 1150 C C . LEU A 1 152 ? 46.794 -6.323 -1.268 1.00 36.51 152 LEU A C 1
ATOM 1151 O O . LEU A 1 152 ? 46.726 -6.646 -0.080 1.00 31.36 152 LEU A O 1
ATOM 1156 N N . ASN A 1 153 ? 47.814 -5.633 -1.764 1.00 37.18 153 ASN A N 1
ATOM 1157 C CA . ASN A 1 153 ? 48.909 -5.239 -0.898 1.00 34.15 153 ASN A CA 1
ATOM 1158 C C . ASN A 1 153 ? 48.426 -4.283 0.164 1.00 35.42 153 ASN A C 1
ATOM 1159 O O . ASN A 1 153 ? 48.673 -4.510 1.345 1.00 38.60 153 ASN A O 1
ATOM 1164 N N . ASN A 1 154 ? 47.736 -3.221 -0.247 1.00 32.54 154 ASN A N 1
ATOM 1165 C CA . ASN A 1 154 ? 47.208 -2.258 0.713 1.00 33.99 154 ASN A CA 1
ATOM 1166 C C . ASN A 1 154 ? 46.368 -2.929 1.785 1.00 35.72 154 ASN A C 1
ATOM 1167 O O . ASN A 1 154 ? 46.454 -2.582 2.959 1.00 33.85 154 ASN A O 1
ATOM 1172 N N . ILE A 1 155 ? 45.559 -3.896 1.374 1.00 32.33 155 ILE A N 1
ATOM 1173 C CA . ILE A 1 155 ? 44.718 -4.606 2.317 1.00 28.58 155 ILE A CA 1
ATOM 1174 C C . ILE A 1 155 ? 45.574 -5.375 3.313 1.00 29.05 155 ILE A C 1
ATOM 1175 O O . ILE A 1 155 ? 45.275 -5.389 4.510 1.00 33.69 155 ILE A O 1
ATOM 1180 N N . CYS A 1 156 ? 46.642 -5.998 2.821 1.00 27.58 156 CYS A N 1
ATOM 1181 C CA . CYS A 1 156 ? 47.615 -6.658 3.686 1.00 28.71 156 CYS A CA 1
ATOM 1182 C C . CYS A 1 156 ? 48.091 -5.687 4.740 1.00 31.44 156 CYS A C 1
ATOM 1183 O O . CYS A 1 156 ? 48.236 -6.031 5.908 1.00 33.69 156 CYS A O 1
ATOM 1186 N N . GLY A 1 157 ? 48.324 -4.461 4.297 1.00 28.90 157 GLY A N 1
ATOM 1187 C CA . GLY A 1 157 ? 48.863 -3.427 5.145 1.00 27.35 157 GLY A CA 1
ATOM 1188 C C . GLY A 1 157 ? 47.901 -3.027 6.232 1.00 30.46 157 GLY A C 1
ATOM 1189 O O . GLY A 1 157 ? 48.311 -2.777 7.363 1.00 34.31 157 GLY A O 1
ATOM 1190 N N . TYR A 1 158 ? 46.620 -2.953 5.902 1.00 28.82 158 TYR A N 1
ATOM 1191 C CA . TYR A 1 158 ? 45.635 -2.585 6.910 1.00 31.29 158 TYR A CA 1
ATOM 1192 C C . TYR A 1 158 ? 45.543 -3.652 7.989 1.00 29.28 158 TYR A C 1
ATOM 1193 O O . TYR A 1 158 ? 45.635 -3.359 9.177 1.00 27.15 158 TYR A O 1
ATOM 1202 N N . LEU A 1 159 ? 45.373 -4.895 7.556 1.00 31.76 159 LEU A N 1
ATOM 1203 C CA . LEU A 1 159 ? 45.317 -6.020 8.467 1.00 29.28 159 LEU A CA 1
ATOM 1204 C C . LEU A 1 159 ? 46.564 -6.072 9.342 1.00 31.99 159 LEU A C 1
ATOM 1205 O O . LEU A 1 159 ? 46.473 -6.306 10.542 1.00 33.12 159 LEU A O 1
ATOM 1210 N N . GLU A 1 160 ? 47.726 -5.846 8.742 1.00 31.71 160 GLU A N 1
ATOM 1211 C CA . GLU A 1 160 ? 48.977 -5.942 9.479 1.00 32.61 160 GLU A CA 1
ATOM 1212 C C . GLU A 1 160 ? 49.101 -4.818 10.509 1.00 34.96 160 GLU A C 1
ATOM 1213 O O . GLU A 1 160 ? 49.780 -4.975 11.524 1.00 35.66 160 GLU A O 1
ATOM 1219 N N . SER A 1 161 ? 48.430 -3.695 10.255 1.00 35.03 161 SER A N 1
ATOM 1220 C CA . SER A 1 161 ? 48.472 -2.540 11.156 1.00 28.88 161 SER A CA 1
ATOM 1221 C C . SER A 1 161 ? 47.563 -2.707 12.373 1.00 25.63 161 SER A C 1
ATOM 1222 O O . SER A 1 161 ? 47.555 -1.868 13.272 1.00 34.58 161 SER A O 1
ATOM 1225 N N . GLY A 1 162 ? 46.790 -3.782 12.401 1.00 24.56 162 GLY A N 1
ATOM 1226 C CA . GLY A 1 162 ? 45.940 -4.044 13.544 1.00 25.10 162 GLY A CA 1
ATOM 1227 C C . GLY A 1 162 ? 44.490 -3.659 13.336 1.00 25.00 162 GLY A C 1
ATOM 1228 O O . GLY A 1 162 ? 43.852 -3.103 14.228 1.00 27.52 162 GLY A O 1
ATOM 1229 N N . PHE A 1 163 ? 43.967 -3.946 12.152 1.00 23.73 163 PHE A N 1
ATOM 1230 C CA . PHE A 1 163 ? 42.547 -3.796 11.896 1.00 21.59 163 PHE A CA 1
ATOM 1231 C C . PHE A 1 163 ? 42.005 -5.155 11.515 1.00 21.91 163 PHE A C 1
ATOM 1232 O O . PHE A 1 163 ? 42.749 -6.001 11.027 1.00 26.43 163 PHE A O 1
ATOM 1240 N N . ASN A 1 164 ? 40.716 -5.370 11.728 1.00 20.83 164 ASN A N 1
ATOM 1241 C CA . ASN A 1 164 ? 40.107 -6.654 11.414 1.00 20.56 164 ASN A CA 1
ATOM 1242 C C . ASN A 1 164 ? 38.919 -6.499 10.463 1.00 20.41 164 ASN A C 1
ATOM 1243 O O . ASN A 1 164 ? 38.078 -7.398 10.346 1.00 20.41 164 ASN A O 1
ATOM 1248 N N . ALA A 1 165 ? 38.858 -5.355 9.787 1.00 17.12 165 ALA A N 1
ATOM 1249 C CA . ALA A 1 165 ? 37.748 -5.052 8.890 1.00 18.17 165 ALA A CA 1
ATOM 1250 C C . ALA A 1 165 ? 38.184 -4.074 7.801 1.00 21.85 165 ALA A C 1
ATOM 1251 O O . ALA A 1 165 ? 38.875 -3.096 8.100 1.00 23.22 165 ALA A O 1
ATOM 1253 N N . VAL A 1 166 ? 37.769 -4.330 6.553 1.00 20.45 166 VAL A N 1
ATOM 1254 C CA . VAL A 1 166 ? 38.144 -3.488 5.404 1.00 18.53 166 VAL A CA 1
ATOM 1255 C C . VAL A 1 166 ? 37.018 -3.246 4.393 1.00 19.41 166 VAL A C 1
ATOM 1256 O O . VAL A 1 166 ? 36.138 -4.089 4.197 1.00 19.82 166 VAL A O 1
ATOM 1260 N N . LYS A 1 167 ? 37.076 -2.091 3.735 1.00 20.53 167 LYS A N 1
ATOM 1261 C CA . LYS A 1 167 ? 36.109 -1.707 2.707 1.00 20.83 167 LYS A CA 1
ATOM 1262 C C . LYS A 1 167 ? 36.829 -1.289 1.429 1.00 22.96 167 LYS A C 1
ATOM 1263 O O . LYS A 1 167 ? 37.769 -0.489 1.486 1.00 25.01 167 LYS A O 1
ATOM 1269 N N . ILE A 1 168 ? 36.401 -1.828 0.284 1.00 22.52 168 ILE A N 1
ATOM 1270 C CA . ILE A 1 168 ? 36.972 -1.405 -0.998 1.00 21.01 168 ILE A CA 1
ATOM 1271 C C . ILE A 1 168 ? 35.932 -0.741 -1.866 1.00 20.14 168 ILE A C 1
ATOM 1272 O O . ILE A 1 168 ? 34.724 -0.975 -1.710 1.00 18.79 168 ILE A O 1
ATOM 1277 N N . LYS A 1 169 ? 36.423 0.102 -2.770 1.00 18.87 169 LYS A N 1
ATOM 1278 C CA . LYS A 1 169 ? 35.587 0.792 -3.740 1.00 19.71 169 LYS A CA 1
ATOM 1279 C C . LYS A 1 169 ? 35.238 -0.131 -4.903 1.00 20.04 169 LYS A C 1
ATOM 1280 O O . LYS A 1 169 ? 36.090 -0.867 -5.396 1.00 22.96 169 LYS A O 1
ATOM 1286 N N . ILE A 1 170 ? 33.980 -0.118 -5.322 1.00 21.79 170 ILE A N 1
ATOM 1287 C CA . ILE A 1 170 ? 33.586 -0.830 -6.539 1.00 22.35 170 ILE A CA 1
ATOM 1288 C C . ILE A 1 170 ? 32.839 0.129 -7.463 1.00 21.87 170 ILE A C 1
ATOM 1289 O O . ILE A 1 170 ? 32.700 1.309 -7.145 1.00 21.55 170 ILE A O 1
ATOM 1294 N N . GLY A 1 171 ? 32.367 -0.365 -8.605 1.00 19.54 171 GLY A N 1
ATOM 1295 C CA . GLY A 1 171 ? 31.651 0.482 -9.543 1.00 20.34 171 GLY A CA 1
ATOM 1296 C C . GLY A 1 171 ? 32.455 0.760 -10.805 1.00 25.05 171 GLY A C 1
ATOM 1297 O O . GLY A 1 171 ? 32.364 1.834 -11.403 1.00 23.39 171 GLY A O 1
ATOM 1298 N N . ARG A 1 172 ? 33.256 -0.220 -11.202 1.00 21.48 172 ARG A N 1
ATOM 1299 C CA . ARG A 1 172 ? 33.997 -0.146 -12.441 1.00 24.73 172 ARG A CA 1
ATOM 1300 C C . ARG A 1 172 ? 33.053 -0.339 -13.617 1.00 26.18 172 ARG A C 1
ATOM 1301 O O . ARG A 1 172 ? 31.982 -0.926 -13.471 1.00 23.21 172 ARG A O 1
ATOM 1309 N N . GLU A 1 173 ? 33.451 0.168 -14.781 1.00 30.02 173 GLU A N 1
ATOM 1310 C CA . GLU A 1 173 ? 32.606 0.121 -15.973 1.00 24.51 173 GLU A CA 1
ATOM 1311 C C . GLU A 1 173 ? 32.309 -1.314 -16.342 1.00 22.62 173 GLU A C 1
ATOM 1312 O O . GLU A 1 173 ? 31.171 -1.666 -16.656 1.00 21.56 173 GLU A O 1
ATOM 1318 N N . ASN A 1 174 ? 33.349 -2.135 -16.270 1.00 22.81 174 ASN A N 1
ATOM 1319 C CA . ASN A 1 174 ? 33.253 -3.578 -16.461 1.00 23.33 174 ASN A CA 1
ATOM 1320 C C . ASN A 1 174 ? 33.017 -4.307 -15.126 1.00 32.75 174 ASN A C 1
ATOM 1321 O O . ASN A 1 174 ? 33.940 -4.480 -14.316 1.00 28.20 174 ASN A O 1
ATOM 1326 N N . MET A 1 175 ? 31.779 -4.744 -14.907 1.00 31.82 175 MET A N 1
ATOM 1327 C CA . MET A 1 175 ? 31.384 -5.318 -13.624 1.00 27.50 175 MET A CA 1
ATOM 1328 C C . MET A 1 175 ? 32.169 -6.571 -13.276 1.00 29.19 175 MET A C 1
ATOM 1329 O O . MET A 1 175 ? 32.386 -6.858 -12.111 1.00 29.27 175 MET A O 1
ATOM 1334 N N . GLN A 1 176 ? 32.604 -7.313 -14.285 1.00 30.01 176 GLN A N 1
ATOM 1335 C CA . GLN A 1 176 ? 33.384 -8.513 -14.032 1.00 27.44 176 GLN A CA 1
ATOM 1336 C C . GLN A 1 176 ? 34.644 -8.195 -13.246 1.00 30.66 176 GLN A C 1
ATOM 1337 O O . GLN A 1 176 ? 35.175 -9.051 -12.541 1.00 29.32 176 GLN A O 1
ATOM 1343 N N . GLU A 1 177 ? 35.126 -6.962 -13.365 1.00 27.84 177 GLU A N 1
ATOM 1344 C CA . GLU A 1 177 ? 36.338 -6.571 -12.658 1.00 28.93 177 GLU A CA 1
ATOM 1345 C C . GLU A 1 177 ? 36.046 -6.377 -11.152 1.00 28.85 177 GLU A C 1
ATOM 1346 O O . GLU A 1 177 ? 36.875 -6.706 -10.303 1.00 27.82 177 GLU A O 1
ATOM 1352 N N . ASP A 1 178 ? 34.864 -5.859 -10.823 1.00 27.42 178 ASP A N 1
ATOM 1353 C CA . ASP A 1 178 ? 34.445 -5.749 -9.427 1.00 24.63 178 ASP A CA 1
ATOM 1354 C C . ASP A 1 178 ? 34.342 -7.132 -8.788 1.00 24.61 178 ASP A C 1
ATOM 1355 O O . ASP A 1 178 ? 34.963 -7.411 -7.766 1.00 21.77 178 ASP A O 1
ATOM 1360 N N . ILE A 1 179 ? 33.549 -7.987 -9.417 1.00 22.22 179 ILE A N 1
ATOM 1361 C CA . ILE A 1 179 ? 33.394 -9.366 -9.001 1.00 28.17 179 ILE A CA 1
ATOM 1362 C C . ILE A 1 179 ? 34.721 -10.069 -8.761 1.00 29.98 179 ILE A C 1
ATOM 1363 O O . ILE A 1 179 ? 34.923 -10.699 -7.715 1.00 27.43 179 ILE A O 1
ATOM 1368 N N . ASP A 1 180 ? 35.616 -9.977 -9.741 1.00 24.59 180 ASP A N 1
ATOM 1369 C CA . ASP A 1 180 ? 36.908 -10.644 -9.637 1.00 28.06 180 ASP A CA 1
ATOM 1370 C C . ASP A 1 180 ? 37.734 -10.110 -8.472 1.00 26.89 180 ASP A C 1
ATOM 1371 O O . ASP A 1 180 ? 38.453 -10.865 -7.826 1.00 21.20 180 ASP A O 1
ATOM 1376 N N . ARG A 1 181 ? 37.625 -8.811 -8.212 1.00 22.88 181 ARG A N 1
ATOM 1377 C CA . ARG A 1 181 ? 38.422 -8.171 -7.176 1.00 23.11 181 ARG A CA 1
ATOM 1378 C C . ARG A 1 181 ? 37.914 -8.545 -5.783 1.00 24.22 181 ARG A C 1
ATOM 1379 O O . ARG A 1 181 ? 38.683 -8.938 -4.904 1.00 23.12 181 ARG A O 1
ATOM 1387 N N . ILE A 1 182 ? 36.607 -8.423 -5.605 1.00 21.54 182 ILE A N 1
ATOM 1388 C CA . ILE A 1 182 ? 35.948 -8.836 -4.391 1.00 20.38 182 ILE A CA 1
ATOM 1389 C C . ILE A 1 182 ? 36.322 -10.277 -4.058 1.00 23.60 182 ILE A C 1
ATOM 1390 O O . ILE A 1 182 ? 36.743 -10.588 -2.939 1.00 25.86 182 ILE A O 1
ATOM 1395 N N . LYS A 1 183 ? 36.184 -11.151 -5.038 1.00 24.23 183 LYS A N 1
ATOM 1396 C CA . LYS A 1 183 ? 36.587 -12.540 -4.874 1.00 28.24 183 LYS A CA 1
ATOM 1397 C C . LYS A 1 183 ? 38.028 -12.627 -4.398 1.00 29.90 183 LYS A C 1
ATOM 1398 O O . LYS A 1 183 ? 38.352 -13.368 -3.473 1.00 30.47 183 LYS A O 1
ATOM 1404 N N . ALA A 1 184 ? 38.884 -11.843 -5.042 1.00 25.57 184 ALA A N 1
ATOM 1405 C CA . ALA A 1 184 ? 40.310 -11.852 -4.773 1.00 26.38 184 ALA A CA 1
ATOM 1406 C C . ALA A 1 184 ? 40.589 -11.439 -3.343 1.00 27.19 184 ALA A C 1
ATOM 1407 O O . ALA A 1 184 ? 41.398 -12.067 -2.657 1.00 27.86 184 ALA A O 1
ATOM 1409 N N . VAL A 1 185 ? 39.927 -10.369 -2.912 1.00 23.19 185 VAL A N 1
ATOM 1410 C CA . VAL A 1 185 ? 40.139 -9.830 -1.579 1.00 25.22 185 VAL A CA 1
ATOM 1411 C C . VAL A 1 185 ? 39.638 -10.802 -0.506 1.00 25.23 185 VAL A C 1
ATOM 1412 O O . VAL A 1 185 ? 40.326 -11.047 0.482 1.00 25.62 185 VAL A O 1
ATOM 1416 N N . ARG A 1 186 ? 38.455 -11.373 -0.706 1.00 23.29 186 ARG A N 1
ATOM 1417 C CA . ARG A 1 186 ? 37.948 -12.343 0.245 1.00 23.32 186 ARG A CA 1
ATOM 1418 C C . ARG A 1 186 ? 38.962 -13.469 0.437 1.00 29.10 186 ARG A C 1
ATOM 1419 O O . ARG A 1 186 ? 39.218 -13.912 1.560 1.00 27.90 186 ARG A O 1
ATOM 1427 N N . GLU A 1 187 ? 39.574 -13.909 -0.653 1.00 29.39 187 GLU A N 1
ATOM 1428 C CA . GLU A 1 187 ? 40.482 -15.043 -0.569 1.00 30.63 187 GLU A CA 1
ATOM 1429 C C . GLU A 1 187 ? 41.803 -14.657 0.088 1.00 31.99 187 GLU A C 1
ATOM 1430 O O . GLU A 1 187 ? 42.438 -15.489 0.734 1.00 33.27 187 GLU A O 1
ATOM 1436 N N . LEU A 1 188 ? 42.209 -13.399 -0.058 1.00 26.49 188 LEU A N 1
ATOM 1437 C CA . LEU A 1 188 ? 43.409 -12.924 0.621 1.00 24.50 188 LEU A CA 1
ATOM 1438 C C . LEU A 1 188 ? 43.190 -12.878 2.131 1.00 27.82 188 LEU A C 1
ATOM 1439 O O . LEU A 1 188 ? 44.015 -13.366 2.905 1.00 28.69 188 LEU A O 1
ATOM 1444 N N . ILE A 1 189 ? 42.070 -12.298 2.548 1.00 26.40 189 ILE A N 1
ATOM 1445 C CA . ILE A 1 189 ? 41.869 -11.982 3.957 1.00 26.06 189 ILE A CA 1
ATOM 1446 C C . ILE A 1 189 ? 41.355 -13.167 4.789 1.00 27.28 189 ILE A C 1
ATOM 1447 O O . ILE A 1 189 ? 41.362 -13.126 6.018 1.00 31.83 189 ILE A O 1
ATOM 1452 N N . GLY A 1 190 ? 40.927 -14.232 4.131 1.00 27.39 190 GLY A N 1
ATOM 1453 C CA . GLY A 1 190 ? 40.390 -15.365 4.854 1.00 27.66 190 GLY A CA 1
ATOM 1454 C C . GLY A 1 190 ? 38.963 -15.108 5.281 1.00 26.86 190 GLY A C 1
ATOM 1455 O O . GLY A 1 190 ? 38.428 -14.024 5.076 1.00 30.91 190 GLY A O 1
ATOM 1456 N N . PRO A 1 191 ? 38.332 -16.114 5.882 1.00 30.00 191 PRO A N 1
ATOM 1457 C CA . PRO A 1 191 ? 36.915 -16.051 6.261 1.00 30.26 191 PRO A CA 1
ATOM 1458 C C . PRO A 1 191 ? 36.591 -15.208 7.504 1.00 29.05 191 PRO A C 1
ATOM 1459 O O . PRO A 1 191 ? 35.424 -14.886 7.702 1.00 32.77 191 PRO A O 1
ATOM 1463 N N . ASP A 1 192 ? 37.581 -14.839 8.312 1.00 30.18 192 ASP A N 1
ATOM 1464 C CA . ASP A 1 192 ? 37.296 -14.190 9.601 1.00 35.45 192 ASP A CA 1
ATOM 1465 C C . ASP A 1 192 ? 37.474 -12.671 9.622 1.00 32.75 192 ASP A C 1
ATOM 1466 O O . ASP A 1 192 ? 37.347 -12.052 10.679 1.00 37.91 192 ASP A O 1
ATOM 1471 N N . ILE A 1 193 ? 37.777 -12.074 8.473 1.00 27.11 193 ILE A N 1
ATOM 1472 C CA . ILE A 1 193 ? 37.860 -10.622 8.371 1.00 25.44 193 ILE A CA 1
ATOM 1473 C C . ILE A 1 193 ? 36.539 -10.039 7.857 1.00 25.78 193 ILE A C 1
ATOM 1474 O O . ILE A 1 193 ? 35.871 -10.638 7.011 1.00 24.21 193 ILE A O 1
ATOM 1479 N N . THR A 1 194 ? 36.157 -8.880 8.383 1.00 21.36 194 THR A N 1
ATOM 1480 C CA . THR A 1 194 ? 34.949 -8.201 7.928 1.00 18.99 194 THR A CA 1
ATOM 1481 C C . THR A 1 194 ? 35.237 -7.375 6.673 1.00 21.56 194 THR A C 1
ATOM 1482 O O . THR A 1 194 ? 36.238 -6.650 6.605 1.00 18.94 194 THR A O 1
ATOM 1486 N N . PHE A 1 195 ? 34.339 -7.494 5.695 1.00 21.69 195 PHE A N 1
ATOM 1487 C CA . PHE A 1 195 ? 34.547 -7.030 4.314 1.00 18.32 195 PHE A CA 1
ATOM 1488 C C . PHE A 1 195 ? 33.335 -6.222 3.849 1.00 19.24 195 PHE A C 1
ATOM 1489 O O . PHE A 1 195 ? 32.229 -6.771 3.750 1.00 17.97 195 PHE A O 1
ATOM 1497 N N . MET A 1 196 ? 33.520 -4.924 3.595 1.00 18.10 196 MET A N 1
ATOM 1498 C CA . MET A 1 196 ? 32.446 -4.109 3.013 1.00 19.41 196 MET A CA 1
ATOM 1499 C C . MET A 1 196 ? 32.807 -3.649 1.591 1.00 20.51 196 MET A C 1
ATOM 1500 O O . MET A 1 196 ? 33.988 -3.613 1.220 1.00 18.76 196 MET A O 1
ATOM 1505 N N . ILE A 1 197 ? 31.789 -3.298 0.806 1.00 16.98 197 ILE A N 1
ATOM 1506 C CA . ILE A 1 197 ? 32.017 -2.694 -0.502 1.00 21.02 197 ILE A CA 1
ATOM 1507 C C . ILE A 1 197 ? 31.238 -1.400 -0.655 1.00 18.90 197 ILE A C 1
ATOM 1508 O O . ILE A 1 197 ? 30.120 -1.252 -0.151 1.00 19.10 197 ILE A O 1
ATOM 1513 N N . ASP A 1 198 ? 31.865 -0.465 -1.353 1.00 18.48 198 ASP A N 1
ATOM 1514 C CA . ASP A 1 198 ? 31.343 0.882 -1.536 1.00 19.30 198 ASP A CA 1
ATOM 1515 C C . ASP A 1 198 ? 31.432 1.264 -3.011 1.00 18.89 198 ASP A C 1
ATOM 1516 O O . ASP A 1 198 ? 32.529 1.297 -3.575 1.00 16.11 198 ASP A O 1
ATOM 1521 N N . ALA A 1 199 ? 30.277 1.561 -3.609 1.00 20.11 199 ALA A N 1
ATOM 1522 C CA . ALA A 1 199 ? 30.170 1.888 -5.031 1.00 23.55 199 ALA A CA 1
ATOM 1523 C C . ALA A 1 199 ? 30.021 3.384 -5.311 1.00 25.17 199 ALA A C 1
ATOM 1524 O O . ALA A 1 199 ? 29.788 3.774 -6.453 1.00 22.12 199 ALA A O 1
ATOM 1526 N N . ASN A 1 200 ? 30.159 4.215 -4.281 1.00 28.82 200 ASN A N 1
ATOM 1527 C CA . ASN A 1 200 ? 30.072 5.668 -4.449 1.00 28.43 200 ASN A CA 1
ATOM 1528 C C . ASN A 1 200 ? 28.935 6.114 -5.361 1.00 24.34 200 ASN A C 1
ATOM 1529 O O . ASN A 1 200 ? 29.153 6.911 -6.256 1.00 20.91 200 ASN A O 1
ATOM 1534 N N . TYR A 1 201 ? 27.738 5.589 -5.115 1.00 24.62 201 TYR A N 1
ATOM 1535 C CA . TYR A 1 201 ? 26.513 5.884 -5.873 1.00 24.22 201 TYR A CA 1
ATOM 1536 C C . TYR A 1 201 ? 26.695 5.949 -7.407 1.00 22.80 201 TYR A C 1
ATOM 1537 O O . TYR A 1 201 ? 26.041 6.738 -8.093 1.00 21.08 201 TYR A O 1
ATOM 1546 N N . SER A 1 202 ? 27.543 5.070 -7.933 1.00 22.26 202 SER A N 1
ATOM 1547 C CA . SER A 1 202 ? 27.868 5.041 -9.353 1.00 20.99 202 SER A CA 1
ATOM 1548 C C . SER A 1 202 ? 27.105 3.971 -10.146 1.00 26.12 202 SER A C 1
ATOM 1549 O O . SER A 1 202 ? 27.348 3.788 -11.343 1.00 25.11 202 SER A O 1
ATOM 1552 N N . LEU A 1 203 ? 26.189 3.257 -9.501 1.00 23.23 203 LEU A N 1
ATOM 1553 C CA . LEU A 1 203 ? 25.475 2.192 -10.201 1.00 22.24 203 LEU A CA 1
ATOM 1554 C C . LEU A 1 203 ? 23.988 2.491 -10.371 1.00 24.72 203 LEU A C 1
ATOM 1555 O O . LEU A 1 203 ? 23.411 3.315 -9.650 1.00 24.27 203 LEU A O 1
ATOM 1560 N N . THR A 1 204 ? 23.384 1.821 -11.345 1.00 20.30 204 THR A N 1
ATOM 1561 C CA . THR A 1 204 ? 21.940 1.811 -11.505 1.00 22.68 204 THR A CA 1
ATOM 1562 C C . THR A 1 204 ? 21.365 0.707 -10.627 1.00 20.76 204 THR A C 1
ATOM 1563 O O . THR A 1 204 ? 22.075 -0.232 -10.260 1.00 18.29 204 THR A O 1
ATOM 1567 N N . VAL A 1 205 ? 20.087 0.818 -10.287 1.00 18.88 205 VAL A N 1
ATOM 1568 C CA . VAL A 1 205 ? 19.432 -0.231 -9.524 1.00 18.85 205 VAL A CA 1
ATOM 1569 C C . VAL A 1 205 ? 19.703 -1.605 -10.131 1.00 23.22 205 VAL A C 1
ATOM 1570 O O . VAL A 1 205 ? 20.115 -2.530 -9.428 1.00 27.68 205 VAL A O 1
ATOM 1574 N N . GLU A 1 206 ? 19.503 -1.721 -11.443 1.00 23.98 206 GLU A N 1
ATOM 1575 C CA . GLU A 1 206 ? 19.672 -2.990 -12.142 1.00 25.27 206 GLU A CA 1
ATOM 1576 C C . GLU A 1 206 ? 21.120 -3.462 -12.021 1.00 21.35 206 GLU A C 1
ATOM 1577 O O . GLU A 1 206 ? 21.362 -4.606 -11.657 1.00 25.72 206 GLU A O 1
ATOM 1583 N N . GLN A 1 207 ? 22.082 -2.587 -12.306 1.00 19.48 207 GLN A N 1
ATOM 1584 C CA . GLN A 1 207 ? 23.495 -2.921 -12.117 1.00 20.27 207 GLN A CA 1
ATOM 1585 C C . GLN A 1 207 ? 23.797 -3.376 -10.676 1.00 26.16 207 GLN A C 1
ATOM 1586 O O . GLN A 1 207 ? 24.469 -4.389 -10.468 1.00 24.71 207 GLN A O 1
ATOM 1592 N N . ALA A 1 208 ? 23.309 -2.624 -9.687 1.00 21.72 208 ALA A N 1
ATOM 1593 C CA . ALA A 1 208 ? 23.585 -2.939 -8.287 1.00 22.61 208 ALA A CA 1
ATOM 1594 C C . ALA A 1 208 ? 23.029 -4.312 -7.934 1.00 24.65 208 ALA A C 1
ATOM 1595 O O . ALA A 1 208 ? 23.700 -5.116 -7.283 1.00 26.49 208 ALA A O 1
ATOM 1597 N N . ILE A 1 209 ? 21.802 -4.578 -8.381 1.00 23.30 209 ILE A N 1
ATOM 1598 C CA . ILE A 1 209 ? 21.155 -5.850 -8.101 1.00 22.19 209 ILE A CA 1
ATOM 1599 C C . ILE A 1 209 ? 21.952 -7.009 -8.684 1.00 22.84 209 ILE A C 1
ATOM 1600 O O . ILE A 1 209 ? 22.062 -8.071 -8.081 1.00 23.80 209 ILE A O 1
ATOM 1605 N N . LYS A 1 210 ? 22.537 -6.788 -9.853 1.00 23.52 210 LYS A N 1
ATOM 1606 C CA . LYS A 1 210 ? 23.292 -7.836 -10.522 1.00 23.78 210 LYS A CA 1
ATOM 1607 C C . LYS A 1 210 ? 24.644 -8.075 -9.823 1.00 25.02 210 LYS A C 1
ATOM 1608 O O . LYS A 1 210 ? 25.042 -9.217 -9.602 1.00 28.37 210 LYS A O 1
ATOM 1614 N N . LEU A 1 211 ? 25.335 -7.004 -9.458 1.00 23.46 211 LEU A N 1
ATOM 1615 C CA . LEU A 1 211 ? 26.621 -7.115 -8.766 1.00 25.69 211 LEU A CA 1
ATOM 1616 C C . LEU A 1 211 ? 26.499 -7.784 -7.394 1.00 24.97 211 LEU A C 1
ATOM 1617 O O . LEU A 1 211 ? 27.261 -8.697 -7.060 1.00 19.10 211 LEU A O 1
ATOM 1622 N N . SER A 1 212 ? 25.547 -7.303 -6.600 1.00 23.68 212 SER A N 1
ATOM 1623 C CA . SER A 1 212 ? 25.288 -7.863 -5.282 1.00 24.11 212 SER A CA 1
ATOM 1624 C C . SER A 1 212 ? 25.018 -9.359 -5.355 1.00 25.45 212 SER A C 1
ATOM 1625 O O . SER A 1 212 ? 25.605 -10.142 -4.608 1.00 22.42 212 SER A O 1
ATOM 1628 N N . LYS A 1 213 ? 24.124 -9.743 -6.265 1.00 25.02 213 LYS A N 1
ATOM 1629 C CA . LYS A 1 213 ? 23.756 -11.143 -6.448 1.00 24.85 213 LYS A CA 1
ATOM 1630 C C . LYS A 1 213 ? 24.955 -11.987 -6.832 1.00 21.78 213 LYS A C 1
ATOM 1631 O O . LYS A 1 213 ? 24.979 -13.185 -6.577 1.00 25.83 213 LYS A O 1
ATOM 1637 N N . ALA A 1 214 ? 25.960 -11.356 -7.427 1.00 23.08 214 ALA A N 1
ATOM 1638 C CA . ALA A 1 214 ? 27.143 -12.077 -7.880 1.00 19.34 214 ALA A CA 1
ATOM 1639 C C . ALA A 1 214 ? 28.196 -12.264 -6.793 1.00 26.72 214 ALA A C 1
ATOM 1640 O O . ALA A 1 214 ? 29.051 -13.138 -6.915 1.00 31.78 214 ALA A O 1
ATOM 1642 N N . VAL A 1 215 ? 28.149 -11.449 -5.740 1.00 28.68 215 VAL A N 1
ATOM 1643 C CA . VAL A 1 215 ? 29.208 -11.473 -4.735 1.00 26.80 215 VAL A CA 1
ATOM 1644 C C . VAL A 1 215 ? 28.748 -11.854 -3.330 1.00 29.23 215 VAL A C 1
ATOM 1645 O O . VAL A 1 215 ? 29.564 -11.855 -2.405 1.00 26.24 215 VAL A O 1
ATOM 1649 N N . GLU A 1 216 ? 27.466 -12.167 -3.148 1.00 23.65 216 GLU A N 1
ATOM 1650 C CA . GLU A 1 216 ? 26.981 -12.432 -1.791 1.00 29.40 216 GLU A CA 1
ATOM 1651 C C . GLU A 1 216 ? 27.601 -13.701 -1.225 1.00 30.61 216 GLU A C 1
ATOM 1652 O O . GLU A 1 216 ? 27.608 -13.915 -0.018 1.00 34.59 216 GLU A O 1
ATOM 1658 N N . GLN A 1 217 ? 28.142 -14.527 -2.110 1.00 32.38 217 GLN A N 1
ATOM 1659 C CA . GLN A 1 217 ? 28.852 -15.738 -1.717 1.00 30.92 217 GLN A CA 1
ATOM 1660 C C . GLN A 1 217 ? 30.136 -15.433 -0.943 1.00 33.49 217 GLN A C 1
ATOM 1661 O O . GLN A 1 217 ? 30.617 -16.262 -0.165 1.00 38.07 217 GLN A O 1
ATOM 1667 N N . TYR A 1 218 ? 30.691 -14.245 -1.156 1.00 30.65 218 TYR A N 1
ATOM 1668 C CA . TYR A 1 218 ? 31.949 -13.881 -0.512 1.00 29.22 218 TYR A CA 1
ATOM 1669 C C . TYR A 1 218 ? 31.744 -13.197 0.825 1.00 23.72 218 TYR A C 1
ATOM 1670 O O . TYR A 1 218 ? 32.683 -12.613 1.366 1.00 24.22 218 TYR A O 1
ATOM 1679 N N . ASP A 1 219 ? 30.518 -13.280 1.345 1.00 25.74 219 ASP A N 1
ATOM 1680 C CA . ASP A 1 219 ? 30.186 -12.829 2.695 1.00 22.58 219 ASP A CA 1
ATOM 1681 C C . ASP A 1 219 ? 30.500 -11.351 2.912 1.00 26.10 219 ASP A C 1
ATOM 1682 O O . ASP A 1 219 ? 31.383 -10.990 3.694 1.00 22.29 219 ASP A O 1
ATOM 1687 N N . ILE A 1 220 ? 29.758 -10.506 2.207 1.00 26.87 220 ILE A N 1
ATOM 1688 C CA . ILE A 1 220 ? 29.943 -9.061 2.246 1.00 24.93 220 ILE A CA 1
ATOM 1689 C C . ILE A 1 220 ? 29.109 -8.461 3.384 1.00 21.93 220 ILE A C 1
ATOM 1690 O O . ILE A 1 220 ? 27.923 -8.752 3.500 1.00 22.65 220 ILE A O 1
ATOM 1695 N N . THR A 1 221 ? 29.710 -7.636 4.236 1.00 21.10 221 THR A N 1
ATOM 1696 C CA . THR A 1 221 ? 28.951 -7.148 5.387 1.00 19.91 221 THR A CA 1
ATOM 1697 C C . THR A 1 221 ? 27.972 -6.044 4.996 1.00 19.50 221 THR A C 1
ATOM 1698 O O . THR A 1 221 ? 26.832 -6.062 5.446 1.00 23.82 221 THR A O 1
ATOM 1702 N N . TRP A 1 222 ? 28.391 -5.087 4.169 1.00 18.29 222 TRP A N 1
ATOM 1703 C CA . TRP A 1 222 ? 27.412 -4.186 3.551 1.00 20.04 222 TRP A CA 1
ATOM 1704 C C . TRP A 1 222 ? 27.824 -3.651 2.164 1.00 21.65 222 TRP A C 1
ATOM 1705 O O . TRP A 1 222 ? 28.989 -3.694 1.749 1.00 20.19 222 TRP A O 1
ATOM 1716 N N . PHE A 1 223 ? 26.813 -3.170 1.456 1.00 21.39 223 PHE A N 1
ATOM 1717 C CA . PHE A 1 223 ? 26.920 -2.640 0.114 1.00 14.27 223 PHE A CA 1
ATOM 1718 C C . PHE A 1 223 ? 26.642 -1.155 0.279 1.00 17.45 223 PHE A C 1
ATOM 1719 O O . PHE A 1 223 ? 25.501 -0.751 0.467 1.00 17.32 223 PHE A O 1
ATOM 1727 N N . GLU A 1 224 ? 27.690 -0.343 0.264 1.00 17.88 224 GLU A N 1
ATOM 1728 C CA . GLU A 1 224 ? 27.545 1.085 0.548 1.00 18.33 224 GLU A CA 1
ATOM 1729 C C . GLU A 1 224 ? 27.236 1.906 -0.725 1.00 22.18 224 GLU A C 1
ATOM 1730 O O . GLU A 1 224 ? 27.911 1.758 -1.767 1.00 19.03 224 GLU A O 1
ATOM 1736 N N . GLU A 1 225 ? 26.209 2.755 -0.622 1.00 21.40 225 GLU A N 1
ATOM 1737 C CA . GLU A 1 225 ? 25.796 3.674 -1.687 1.00 20.78 225 GLU A CA 1
ATOM 1738 C C . GLU A 1 225 ? 25.826 3.026 -3.063 1.00 22.01 225 GLU A C 1
ATOM 1739 O O . GLU A 1 225 ? 26.579 3.454 -3.931 1.00 24.82 225 GLU A O 1
ATOM 1745 N N . PRO A 1 226 ? 25.016 1.978 -3.261 1.00 21.80 226 PRO A N 1
ATOM 1746 C CA . PRO A 1 226 ? 24.970 1.327 -4.574 1.00 24.76 226 PRO A CA 1
ATOM 1747 C C . PRO A 1 226 ? 24.578 2.320 -5.666 1.00 20.67 226 PRO A C 1
ATOM 1748 O O . PRO A 1 226 ? 25.225 2.392 -6.700 1.00 21.28 226 PRO A O 1
ATOM 1752 N N . THR A 1 227 ? 23.539 3.099 -5.424 1.00 18.05 227 THR A N 1
ATOM 1753 C CA . THR A 1 227 ? 23.128 4.083 -6.399 1.00 20.80 227 THR A CA 1
ATOM 1754 C C . THR A 1 227 ? 23.001 5.463 -5.738 1.00 21.97 227 THR A C 1
ATOM 1755 O O . THR A 1 227 ? 23.437 5.644 -4.600 1.00 22.62 227 THR A O 1
ATOM 1759 N N . LEU A 1 228 ? 22.428 6.431 -6.453 1.00 21.68 228 LEU A N 1
ATOM 1760 C CA . LEU A 1 228 ? 22.293 7.799 -5.944 1.00 20.26 228 LEU A CA 1
ATOM 1761 C C . LEU A 1 228 ? 21.622 7.820 -4.587 1.00 19.31 228 LEU A C 1
ATOM 1762 O O . LEU A 1 228 ? 20.570 7.222 -4.424 1.00 19.51 228 LEU A O 1
ATOM 1767 N N . PRO A 1 229 ? 22.215 8.529 -3.616 1.00 20.37 229 PRO A N 1
ATOM 1768 C CA . PRO A 1 229 ? 21.604 8.624 -2.284 1.00 19.59 229 PRO A CA 1
ATOM 1769 C C . PRO A 1 229 ? 20.192 9.225 -2.321 1.00 21.96 229 PRO A C 1
ATOM 1770 O O . PRO A 1 229 ? 19.383 8.906 -1.445 1.00 20.43 229 PRO A O 1
ATOM 1774 N N . ASP A 1 230 ? 19.888 10.049 -3.323 1.00 18.93 230 ASP A N 1
ATOM 1775 C CA . ASP A 1 230 ? 18.545 10.616 -3.448 1.00 18.49 230 ASP A CA 1
ATOM 1776 C C . ASP A 1 230 ? 17.480 9.579 -3.787 1.00 18.08 230 ASP A C 1
ATOM 1777 O O . ASP A 1 230 ? 16.292 9.860 -3.666 1.00 20.40 230 ASP A O 1
ATOM 1782 N N . ASP A 1 231 ? 17.898 8.400 -4.241 1.00 17.90 231 ASP A N 1
ATOM 1783 C CA . ASP A 1 231 ? 16.966 7.424 -4.817 1.00 18.97 231 ASP A CA 1
ATOM 1784 C C . ASP A 1 231 ? 16.553 6.367 -3.795 1.00 21.61 231 ASP A C 1
ATOM 1785 O O . ASP A 1 231 ? 16.977 5.206 -3.863 1.00 22.49 231 ASP A O 1
ATOM 1790 N N . TYR A 1 232 ? 15.714 6.776 -2.848 1.00 20.64 232 TYR A N 1
ATOM 1791 C CA . TYR A 1 232 ? 15.368 5.922 -1.716 1.00 24.40 232 TYR A CA 1
ATOM 1792 C C . TYR A 1 232 ? 14.643 4.673 -2.196 1.00 22.72 232 TYR A C 1
ATOM 1793 O O . TYR A 1 232 ? 14.998 3.554 -1.803 1.00 21.62 232 TYR A O 1
ATOM 1802 N N . LYS A 1 233 ? 13.667 4.866 -3.082 1.00 25.47 233 LYS A N 1
ATOM 1803 C CA . LYS A 1 233 ? 12.898 3.759 -3.650 1.00 25.76 233 LYS A CA 1
ATOM 1804 C C . LYS A 1 233 ? 13.788 2.859 -4.499 1.00 22.28 233 LYS A C 1
ATOM 1805 O O . LYS A 1 233 ? 13.543 1.660 -4.621 1.00 20.81 233 LYS A O 1
ATOM 1811 N N . GLY A 1 234 ? 14.823 3.439 -5.092 1.00 23.37 234 GLY A N 1
ATOM 1812 C CA . GLY A 1 234 ? 15.789 2.650 -5.829 1.00 18.36 234 GLY A CA 1
ATOM 1813 C C . GLY A 1 234 ? 16.542 1.755 -4.873 1.00 17.21 234 GLY A C 1
ATOM 1814 O O . GLY A 1 234 ? 16.849 0.613 -5.191 1.00 18.26 234 GLY A O 1
ATOM 1815 N N . PHE A 1 235 ? 16.852 2.295 -3.697 1.00 24.60 235 PHE A N 1
ATOM 1816 C CA . PHE A 1 235 ? 17.477 1.524 -2.621 1.00 20.34 235 PHE A CA 1
ATOM 1817 C C . PHE A 1 235 ? 16.536 0.398 -2.212 1.00 20.87 235 PHE A C 1
ATOM 1818 O O . PHE A 1 235 ? 16.958 -0.750 -2.065 1.00 20.56 235 PHE A O 1
ATOM 1826 N N . ALA A 1 236 ? 15.258 0.727 -2.042 1.00 18.26 236 ALA A N 1
ATOM 1827 C CA . ALA A 1 236 ? 14.288 -0.279 -1.624 1.00 22.04 236 ALA A CA 1
ATOM 1828 C C . ALA A 1 236 ? 14.234 -1.406 -2.643 1.00 22.76 236 ALA A C 1
ATOM 1829 O O . ALA A 1 236 ? 14.181 -2.577 -2.283 1.00 23.97 236 ALA A O 1
ATOM 1831 N N . GLU A 1 237 ? 14.276 -1.039 -3.920 1.00 21.07 237 GLU A N 1
ATOM 1832 C CA . GLU A 1 237 ? 14.194 -2.011 -5.000 1.00 21.03 237 GLU A CA 1
ATOM 1833 C C . GLU A 1 237 ? 15.424 -2.910 -5.010 1.00 20.16 237 GLU A C 1
ATOM 1834 O O . GLU A 1 237 ? 15.315 -4.108 -5.238 1.00 20.65 237 GLU A O 1
ATOM 1840 N N . ILE A 1 238 ? 16.594 -2.332 -4.765 1.00 20.41 238 ILE A N 1
ATOM 1841 C CA . ILE A 1 238 ? 17.813 -3.128 -4.661 1.00 22.12 238 ILE A CA 1
ATOM 1842 C C . ILE A 1 238 ? 17.744 -4.063 -3.455 1.00 22.93 238 ILE A C 1
ATOM 1843 O O . ILE A 1 238 ? 18.054 -5.241 -3.558 1.00 24.21 238 ILE A O 1
ATOM 1848 N N . ALA A 1 239 ? 17.330 -3.527 -2.314 1.00 21.84 239 ALA A N 1
ATOM 1849 C CA . ALA A 1 239 ? 17.218 -4.324 -1.101 1.00 24.26 239 ALA A CA 1
ATOM 1850 C C . ALA A 1 239 ? 16.295 -5.514 -1.326 1.00 24.91 239 ALA A C 1
ATOM 1851 O O . ALA A 1 239 ? 16.603 -6.634 -0.910 1.00 24.70 239 ALA A O 1
ATOM 1853 N N . ASP A 1 240 ? 15.173 -5.266 -1.999 1.00 23.81 240 ASP A N 1
ATOM 1854 C CA . ASP A 1 240 ? 14.132 -6.276 -2.145 1.00 22.94 240 ASP A CA 1
ATOM 1855 C C . ASP A 1 240 ? 14.598 -7.459 -2.969 1.00 26.14 240 ASP A C 1
ATOM 1856 O O . ASP A 1 240 ? 14.013 -8.532 -2.900 1.00 27.00 240 ASP A O 1
ATOM 1861 N N . ASN A 1 241 ? 15.660 -7.262 -3.739 1.00 24.66 241 ASN A N 1
ATOM 1862 C CA . ASN A 1 241 ? 16.113 -8.276 -4.678 1.00 27.18 241 ASN A CA 1
ATOM 1863 C C . ASN A 1 241 ? 17.512 -8.777 -4.348 1.00 27.71 241 ASN A C 1
ATOM 1864 O O . ASN A 1 241 ? 18.159 -9.417 -5.175 1.00 26.29 241 ASN A O 1
ATOM 1869 N N . THR A 1 242 ? 17.987 -8.486 -3.143 1.00 26.30 242 THR A N 1
ATOM 1870 C CA . THR A 1 242 ? 19.350 -8.866 -2.803 1.00 25.05 242 THR A CA 1
ATOM 1871 C C . THR A 1 242 ? 19.484 -9.251 -1.338 1.00 23.41 242 THR A C 1
ATOM 1872 O O . THR A 1 242 ? 18.671 -8.858 -0.496 1.00 29.13 242 THR A O 1
ATOM 1876 N N . ALA A 1 243 ? 20.523 -10.023 -1.046 1.00 26.14 243 ALA A N 1
ATOM 1877 C CA . ALA A 1 243 ? 20.763 -10.523 0.304 1.00 29.65 243 ALA A CA 1
ATOM 1878 C C . ALA A 1 243 ? 21.910 -9.803 1.016 1.00 26.61 243 ALA A C 1
ATOM 1879 O O . ALA A 1 243 ? 22.329 -10.224 2.085 1.00 26.11 243 ALA A O 1
ATOM 1881 N N . ILE A 1 244 ? 22.437 -8.740 0.417 1.00 26.58 244 ILE A N 1
ATOM 1882 C CA . ILE A 1 244 ? 23.488 -7.967 1.066 1.00 23.75 244 ILE A CA 1
ATOM 1883 C C . ILE A 1 244 ? 22.898 -6.673 1.616 1.00 22.93 244 ILE A C 1
ATOM 1884 O O . ILE A 1 244 ? 22.249 -5.926 0.882 1.00 21.27 244 ILE A O 1
ATOM 1889 N N . PRO A 1 245 ? 23.087 -6.421 2.926 1.00 25.53 245 PRO A N 1
ATOM 1890 C CA . PRO A 1 245 ? 22.518 -5.218 3.549 1.00 23.14 245 PRO A CA 1
ATOM 1891 C C . PRO A 1 245 ? 23.039 -3.948 2.878 1.00 23.37 245 PRO A C 1
ATOM 1892 O O . PRO A 1 245 ? 24.205 -3.910 2.464 1.00 20.90 245 PRO A O 1
ATOM 1896 N N . LEU A 1 246 ? 22.184 -2.938 2.760 1.00 15.78 246 LEU A N 1
ATOM 1897 C CA . LEU A 1 246 ? 22.576 -1.691 2.120 1.00 21.16 246 LEU A CA 1
ATOM 1898 C C . LEU A 1 246 ? 22.973 -0.662 3.163 1.00 19.01 246 LEU A C 1
ATOM 1899 O O . LEU A 1 246 ? 22.453 -0.667 4.269 1.00 20.10 246 LEU A O 1
ATOM 1904 N N . ALA A 1 247 ? 23.875 0.237 2.792 1.00 21.65 247 ALA A N 1
ATOM 1905 C CA . ALA A 1 247 ? 24.322 1.289 3.690 1.00 19.22 247 ALA A CA 1
ATOM 1906 C C . ALA A 1 247 ? 24.456 2.637 2.981 1.00 18.80 247 ALA A C 1
ATOM 1907 O O . ALA A 1 247 ? 24.766 2.694 1.794 1.00 22.78 247 ALA A O 1
ATOM 1909 N N . MET A 1 248 ? 24.180 3.697 3.737 1.00 17.45 248 MET A N 1
ATOM 1910 C CA . MET A 1 248 ? 24.517 5.099 3.459 1.00 22.40 248 MET A CA 1
ATOM 1911 C C . MET A 1 248 ? 24.082 5.777 4.764 1.00 22.02 248 MET A C 1
ATOM 1912 O O . MET A 1 248 ? 23.503 5.097 5.604 1.00 27.44 248 MET A O 1
ATOM 1917 N N . GLY A 1 249 ? 24.333 7.064 4.985 1.00 23.63 249 GLY A N 1
ATOM 1918 C CA . GLY A 1 249 ? 24.933 7.949 4.027 1.00 22.28 249 GLY A CA 1
ATOM 1919 C C . GLY A 1 249 ? 25.572 9.216 4.586 1.00 18.37 249 GLY A C 1
ATOM 1920 O O . GLY A 1 249 ? 24.937 10.080 5.196 1.00 11.45 249 GLY A O 1
ATOM 1921 N N . GLU A 1 250 ? 26.873 9.287 4.336 1.00 20.66 250 GLU A N 1
ATOM 1922 C CA . GLU A 1 250 ? 27.678 10.499 4.339 1.00 20.61 250 GLU A CA 1
ATOM 1923 C C . GLU A 1 250 ? 27.066 11.645 3.532 1.00 21.79 250 GLU A C 1
ATOM 1924 O O . GLU A 1 250 ? 27.368 12.818 3.772 1.00 21.30 250 GLU A O 1
ATOM 1930 N N . ASN A 1 251 ? 26.237 11.303 2.548 1.00 18.26 251 ASN A N 1
ATOM 1931 C CA . ASN A 1 251 ? 25.693 12.310 1.648 1.00 21.97 251 ASN A CA 1
ATOM 1932 C C . ASN A 1 251 ? 24.326 12.849 2.061 1.00 23.86 251 ASN A C 1
ATOM 1933 O O . ASN A 1 251 ? 23.830 13.811 1.463 1.00 23.90 251 ASN A O 1
ATOM 1938 N N . LEU A 1 252 ? 23.723 12.264 3.091 1.00 18.51 252 LEU A N 1
ATOM 1939 C CA . LEU A 1 252 ? 22.486 12.828 3.625 1.00 19.78 252 LEU A CA 1
ATOM 1940 C C . LEU A 1 252 ? 22.880 13.946 4.586 1.00 21.60 252 LEU A C 1
ATOM 1941 O O . LEU A 1 252 ? 23.771 13.773 5.417 1.00 25.18 252 LEU A O 1
ATOM 1946 N N . HIS A 1 253 ? 22.241 15.102 4.459 1.00 21.44 253 HIS A N 1
ATOM 1947 C CA . HIS A 1 253 ? 22.715 16.293 5.153 1.00 22.09 253 HIS A CA 1
ATOM 1948 C C . HIS A 1 253 ? 21.671 16.855 6.098 1.00 20.46 253 HIS A C 1
ATOM 1949 O O . HIS A 1 253 ? 21.886 17.872 6.755 1.00 21.37 253 HIS A O 1
ATOM 1956 N N . THR A 1 254 ? 20.548 16.162 6.186 1.00 20.90 254 THR A N 1
ATOM 1957 C CA . THR A 1 254 ? 19.351 16.715 6.790 1.00 22.60 254 THR A CA 1
ATOM 1958 C C . THR A 1 254 ? 18.618 15.630 7.586 1.00 21.23 254 THR A C 1
ATOM 1959 O O . THR A 1 254 ? 18.573 14.478 7.152 1.00 26.58 254 THR A O 1
ATOM 1963 N N . ILE A 1 255 ? 18.062 15.967 8.745 1.00 19.44 255 ILE A N 1
ATOM 1964 C CA . ILE A 1 255 ? 17.358 14.953 9.535 1.00 19.92 255 ILE A CA 1
ATOM 1965 C C . ILE A 1 255 ? 16.180 14.363 8.743 1.00 18.63 255 ILE A C 1
ATOM 1966 O O . ILE A 1 255 ? 15.855 13.170 8.859 1.00 16.91 255 ILE A O 1
ATOM 1971 N N . HIS A 1 256 ? 15.554 15.209 7.932 1.00 17.87 256 HIS A N 1
ATOM 1972 C CA . HIS A 1 256 ? 14.471 14.784 7.044 1.00 23.45 256 HIS A CA 1
ATOM 1973 C C . HIS A 1 256 ? 14.951 13.740 6.029 1.00 19.61 256 HIS A C 1
ATOM 1974 O O . HIS A 1 256 ? 14.252 12.764 5.745 1.00 16.26 256 HIS A O 1
ATOM 1981 N N . GLU A 1 257 ? 16.158 13.933 5.510 1.00 15.53 257 GLU A N 1
ATOM 1982 C CA . GLU A 1 257 ? 16.718 12.960 4.592 1.00 19.02 257 GLU A CA 1
ATOM 1983 C C . GLU A 1 257 ? 17.012 11.625 5.308 1.00 16.66 257 GLU A C 1
ATOM 1984 O O . GLU A 1 257 ? 16.759 10.566 4.739 1.00 18.66 257 GLU A O 1
ATOM 1990 N N . PHE A 1 258 ? 17.508 11.650 6.546 1.00 15.76 258 PHE A N 1
ATOM 1991 C CA . PHE A 1 258 ? 17.648 10.391 7.309 1.00 18.44 258 PHE A CA 1
ATOM 1992 C C . PHE A 1 258 ? 16.251 9.791 7.555 1.00 17.05 258 PHE A C 1
ATOM 1993 O O . PHE A 1 258 ? 16.077 8.574 7.531 1.00 14.59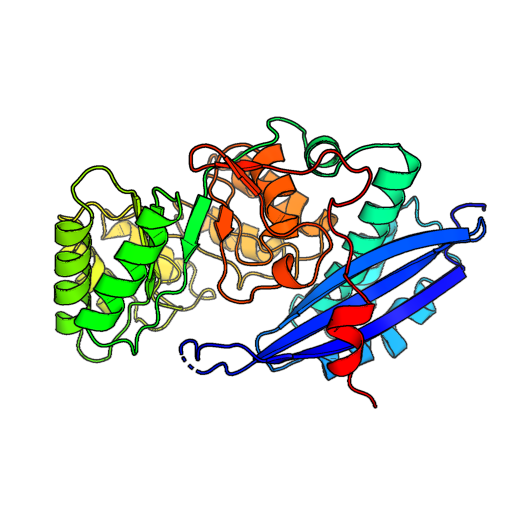 258 PHE A O 1
ATOM 2001 N N . GLY A 1 259 ? 15.255 10.650 7.751 1.00 15.05 259 GLY A N 1
ATOM 2002 C CA . GLY A 1 259 ? 13.875 10.197 7.782 1.00 18.02 259 GLY A CA 1
ATOM 2003 C C . GLY A 1 259 ? 13.475 9.385 6.550 1.00 22.51 259 GLY A C 1
ATOM 2004 O O . GLY A 1 259 ? 13.005 8.253 6.681 1.00 19.10 259 GLY A O 1
ATOM 2005 N N . TYR A 1 260 ? 13.665 9.958 5.357 1.00 20.82 260 TYR A N 1
ATOM 2006 C CA . TYR A 1 260 ? 13.353 9.266 4.105 1.00 19.24 260 TYR A CA 1
ATOM 2007 C C . TYR A 1 260 ? 14.064 7.917 4.043 1.00 18.83 260 TYR A C 1
ATOM 2008 O O . TYR A 1 260 ? 13.481 6.909 3.645 1.00 18.61 260 TYR A O 1
ATOM 2017 N N . ALA A 1 261 ? 15.337 7.910 4.417 1.00 14.79 261 ALA A N 1
ATOM 2018 C CA . ALA A 1 261 ? 16.130 6.692 4.326 1.00 19.62 261 ALA A CA 1
ATOM 2019 C C . ALA A 1 261 ? 15.594 5.615 5.279 1.00 20.71 261 ALA A C 1
ATOM 2020 O O . ALA A 1 261 ? 15.394 4.473 4.867 1.00 17.45 261 ALA A O 1
ATOM 2022 N N . MET A 1 262 ? 15.341 5.978 6.539 1.00 17.60 262 MET A N 1
ATOM 2023 C CA . MET A 1 262 ? 14.753 5.028 7.492 1.00 23.86 262 MET A CA 1
ATOM 2024 C C . MET A 1 262 ? 13.369 4.522 7.041 1.00 20.62 262 MET A C 1
ATOM 2025 O O . MET A 1 262 ? 13.038 3.365 7.253 1.00 25.03 262 MET A O 1
ATOM 2030 N N . ASP A 1 263 ? 12.574 5.385 6.416 1.00 18.78 263 ASP A N 1
ATOM 2031 C CA . ASP A 1 263 ? 11.241 5.003 5.954 1.00 19.76 263 ASP A CA 1
ATOM 2032 C C . ASP A 1 263 ? 11.233 4.159 4.668 1.00 21.76 263 ASP A C 1
ATOM 2033 O O . ASP A 1 263 ? 10.403 3.266 4.519 1.00 22.28 263 ASP A O 1
ATOM 2038 N N . GLN A 1 264 ? 12.155 4.428 3.746 1.00 21.18 264 GLN A N 1
ATOM 2039 C CA . GLN A 1 264 ? 12.030 3.903 2.386 1.00 20.13 264 GLN A CA 1
ATOM 2040 C C . GLN A 1 264 ? 13.161 3.011 1.885 1.00 20.35 264 GLN A C 1
ATOM 2041 O O . GLN A 1 264 ? 12.918 2.100 1.089 1.00 21.58 264 GLN A O 1
ATOM 2047 N N . ALA A 1 265 ? 14.385 3.274 2.336 1.00 18.45 265 ALA A N 1
ATOM 2048 C CA . ALA A 1 265 ? 15.571 2.750 1.658 1.00 18.38 265 ALA A CA 1
ATOM 2049 C C . ALA A 1 265 ? 15.955 1.342 2.082 1.00 19.18 265 ALA A C 1
ATOM 2050 O O . ALA A 1 265 ? 16.785 0.712 1.428 1.00 20.32 265 ALA A O 1
ATOM 2052 N N . LYS A 1 266 ? 15.362 0.861 3.177 1.00 24.37 266 LYS A N 1
ATOM 2053 C CA . LYS A 1 266 ? 15.605 -0.490 3.692 1.00 17.49 266 LYS A CA 1
ATOM 2054 C C . LYS A 1 266 ? 17.091 -0.743 3.960 1.00 19.70 266 LYS A C 1
ATOM 2055 O O . LYS A 1 266 ? 17.663 -1.717 3.475 1.00 18.44 266 LYS A O 1
ATOM 2061 N N . LEU A 1 267 ? 17.711 0.141 4.735 1.00 17.34 267 LEU A N 1
ATOM 2062 C CA . LEU A 1 267 ? 19.125 0.018 5.064 1.00 18.17 267 LEU A CA 1
ATOM 2063 C C . LEU A 1 267 ? 19.397 -1.010 6.171 1.00 20.30 267 LEU A C 1
ATOM 2064 O O . LEU A 1 267 ? 18.523 -1.327 6.990 1.00 17.29 267 LEU A O 1
ATOM 2069 N N . GLY A 1 268 ? 20.622 -1.518 6.190 1.00 17.33 268 GLY A N 1
ATOM 2070 C CA . GLY A 1 268 ? 21.077 -2.388 7.252 1.00 17.13 268 GLY A CA 1
ATOM 2071 C C . GLY A 1 268 ? 22.021 -1.608 8.144 1.00 21.66 268 GLY A C 1
ATOM 2072 O O . GLY A 1 268 ? 22.187 -1.902 9.322 1.00 21.65 268 GLY A O 1
ATOM 2073 N N . TYR A 1 269 ? 22.643 -0.596 7.563 1.00 22.12 269 TYR A N 1
ATOM 2074 C CA . TYR A 1 269 ? 23.563 0.269 8.280 1.00 18.86 269 TYR A CA 1
ATOM 2075 C C . TYR A 1 269 ? 23.344 1.698 7.832 1.00 19.13 269 TYR A C 1
ATOM 2076 O O . TYR A 1 269 ? 23.013 1.940 6.663 1.00 20.72 269 TYR A O 1
ATOM 2085 N N . CYS A 1 270 ? 23.536 2.648 8.738 1.00 16.81 270 CYS A N 1
ATOM 2086 C CA . CYS A 1 270 ? 23.452 4.055 8.367 1.00 18.58 270 CYS A CA 1
ATOM 2087 C C . CYS A 1 270 ? 24.668 4.833 8.880 1.00 21.31 270 CYS A C 1
ATOM 2088 O O . CYS A 1 270 ? 25.188 4.554 9.959 1.00 17.64 270 CYS A O 1
ATOM 2091 N N . GLN A 1 271 ? 25.103 5.823 8.103 1.00 19.67 271 GLN A N 1
ATOM 2092 C CA . GLN A 1 271 ? 26.412 6.423 8.303 1.00 17.76 271 GLN A CA 1
ATOM 2093 C C . GLN A 1 271 ? 26.425 7.943 8.348 1.00 19.24 271 GLN A C 1
ATOM 2094 O O . GLN A 1 271 ? 27.066 8.565 7.507 1.00 20.05 271 GLN A O 1
ATOM 2100 N N . PRO A 1 272 ? 25.741 8.543 9.341 1.00 20.11 272 PRO A N 1
ATOM 2101 C CA . PRO A 1 272 ? 25.753 10.006 9.500 1.00 16.18 272 PRO A CA 1
ATOM 2102 C C . PRO A 1 272 ? 27.158 10.545 9.732 1.00 18.75 272 PRO A C 1
ATOM 2103 O O . PRO A 1 272 ? 27.966 9.943 10.450 1.00 17.15 272 PRO A O 1
ATOM 2107 N N . ASP A 1 273 ? 27.443 11.680 9.111 1.00 19.79 273 ASP A N 1
ATOM 2108 C CA . ASP A 1 273 ? 28.738 12.339 9.224 1.00 14.81 273 ASP A CA 1
ATOM 2109 C C . ASP A 1 273 ? 28.517 13.658 9.960 1.00 19.19 273 ASP A C 1
ATOM 2110 O O . ASP A 1 273 ? 27.856 14.556 9.434 1.00 19.64 273 ASP A O 1
ATOM 2115 N N . ALA A 1 274 ? 29.055 13.768 11.178 1.00 18.04 274 ALA A N 1
ATOM 2116 C CA . ALA A 1 274 ? 28.864 14.958 12.008 1.00 15.93 274 ALA A CA 1
ATOM 2117 C C . ALA A 1 274 ? 29.369 16.243 11.341 1.00 15.04 274 ALA A C 1
ATOM 2118 O O . ALA A 1 274 ? 28.937 17.337 11.683 1.00 15.43 274 ALA A O 1
ATOM 2120 N N . SER A 1 275 ? 30.278 16.097 10.383 1.00 19.15 275 SER A N 1
ATOM 2121 C CA . SER A 1 275 ? 30.842 17.233 9.655 1.00 18.18 275 SER A CA 1
ATOM 2122 C C . SER A 1 275 ? 29.880 17.880 8.671 1.00 14.97 275 SER A C 1
ATOM 2123 O O . SER A 1 275 ? 30.154 18.979 8.199 1.00 16.27 275 SER A O 1
ATOM 2126 N N . ASN A 1 276 ? 28.771 17.220 8.347 1.00 13.48 276 ASN A N 1
ATOM 2127 C CA . ASN A 1 276 ? 2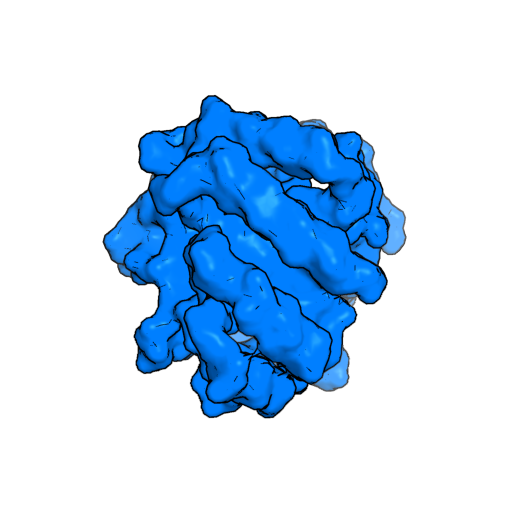7.893 17.780 7.319 1.00 19.12 276 ASN A CA 1
ATOM 2128 C C . ASN A 1 276 ? 26.409 17.485 7.477 1.00 19.98 276 ASN A C 1
ATOM 2129 O O . ASN A 1 276 ? 25.618 17.760 6.567 1.00 22.19 276 ASN A O 1
ATOM 2134 N N . CYS A 1 277 ? 26.020 16.922 8.611 1.00 15.09 277 CYS A N 1
ATOM 2135 C CA . CYS A 1 277 ? 24.604 16.808 8.882 1.00 18.69 277 CYS A CA 1
ATOM 2136 C C . CYS A 1 277 ? 24.214 17.633 10.109 1.00 19.12 277 CYS A C 1
ATOM 2137 O O . CYS A 1 277 ? 23.155 17.420 10.673 1.00 21.08 277 CYS A O 1
ATOM 2140 N N . GLY A 1 278 ? 25.063 18.580 10.507 1.00 15.26 278 GLY A N 1
ATOM 2141 C CA . GLY A 1 278 ? 24.704 19.529 11.547 1.00 13.53 278 GLY A CA 1
ATOM 2142 C C . GLY A 1 278 ? 25.470 19.396 12.856 1.00 18.97 278 GLY A C 1
ATOM 2143 O O . GLY A 1 278 ? 24.919 19.618 13.939 1.00 18.98 278 GLY A O 1
ATOM 2144 N N . GLY A 1 279 ? 26.747 19.041 12.776 1.00 16.32 279 GLY A N 1
ATOM 2145 C CA . GLY A 1 279 ? 27.561 18.934 13.975 1.00 13.78 279 GLY A CA 1
ATOM 2146 C C . GLY A 1 279 ? 27.084 17.828 14.908 1.00 18.25 279 GLY A C 1
ATOM 2147 O O . GLY A 1 279 ? 26.362 16.910 14.497 1.00 14.42 279 GLY A O 1
ATOM 2148 N N . ILE A 1 280 ? 27.474 17.918 16.179 1.00 17.40 280 ILE A N 1
ATOM 2149 C CA . ILE A 1 280 ? 27.105 16.890 17.127 1.00 13.97 280 ILE A CA 1
ATOM 2150 C C . ILE A 1 280 ? 25.608 16.957 17.390 1.00 14.32 280 ILE A C 1
ATOM 2151 O O . ILE A 1 280 ? 24.957 15.922 17.499 1.00 12.88 280 ILE A O 1
ATOM 2156 N N . THR A 1 281 ? 25.052 18.162 17.441 1.00 9.87 281 THR A N 1
ATOM 2157 C CA . THR A 1 281 ? 23.611 18.289 17.618 1.00 14.22 281 THR A CA 1
ATOM 2158 C C . THR A 1 281 ? 22.855 17.522 16.536 1.00 18.60 281 THR A C 1
ATOM 2159 O O . THR A 1 281 ? 22.057 16.634 16.839 1.00 19.41 281 THR A O 1
ATOM 2163 N N . GLY A 1 282 ? 23.121 17.863 15.273 1.00 22.00 282 GLY A N 1
ATOM 2164 C CA . GLY A 1 282 ? 22.450 17.246 14.141 1.00 14.41 282 GLY A CA 1
ATOM 2165 C C . GLY A 1 282 ? 22.762 15.770 14.032 1.00 13.96 282 GLY A C 1
ATOM 2166 O O . GLY A 1 282 ? 21.888 14.963 13.701 1.00 15.22 282 GLY A O 1
ATOM 2167 N N . TRP A 1 283 ? 24.008 15.406 14.316 1.00 11.38 283 TRP A N 1
ATOM 2168 C CA . TRP A 1 283 ? 24.403 13.999 14.297 1.00 11.60 283 TRP A CA 1
ATOM 2169 C C . TRP A 1 283 ? 23.586 13.160 15.304 1.00 16.46 283 TRP A C 1
ATOM 2170 O O . TRP A 1 283 ? 23.090 12.088 14.958 1.00 16.99 283 TRP A O 1
ATOM 2181 N N . LEU A 1 284 ? 23.424 13.660 16.533 1.00 16.08 284 LEU A N 1
ATOM 2182 C CA . LEU A 1 284 ? 22.670 12.942 17.564 1.00 16.48 284 LEU A CA 1
ATOM 2183 C C . LEU A 1 284 ? 21.205 12.722 17.183 1.00 17.18 284 LEU A C 1
ATOM 2184 O O . LEU A 1 284 ? 20.633 11.683 17.517 1.00 17.16 284 LEU A O 1
ATOM 2189 N N . LYS A 1 285 ? 20.595 13.683 16.491 1.00 17.60 285 LYS A N 1
ATOM 2190 C CA . LYS A 1 285 ? 19.243 13.479 15.958 1.00 17.71 285 LYS A CA 1
ATOM 2191 C C . LYS A 1 285 ? 19.178 12.309 14.974 1.00 18.67 285 LYS A C 1
ATOM 2192 O O . LYS A 1 285 ? 18.220 11.535 14.976 1.00 17.90 285 LYS A O 1
ATOM 2198 N N . ALA A 1 286 ? 20.178 12.200 14.106 1.00 16.32 286 ALA A N 1
ATOM 2199 C CA . ALA A 1 286 ? 20.185 11.100 13.160 1.00 19.66 286 ALA A CA 1
ATOM 2200 C C . ALA A 1 286 ? 20.465 9.808 13.915 1.00 18.77 286 ALA A C 1
ATOM 2201 O O . ALA A 1 286 ? 19.815 8.791 13.669 1.00 19.66 286 ALA A O 1
ATOM 2203 N N . ALA A 1 287 ? 21.426 9.849 14.836 1.00 16.67 287 ALA A N 1
ATOM 2204 C CA . ALA A 1 287 ? 21.746 8.660 15.624 1.00 17.77 287 ALA A CA 1
ATOM 2205 C C . ALA A 1 287 ? 20.522 8.221 16.422 1.00 19.10 287 ALA A C 1
ATOM 2206 O O . ALA A 1 287 ? 20.205 7.025 16.491 1.00 19.05 287 ALA A O 1
ATOM 2208 N N . ASP A 1 288 ? 19.807 9.185 16.989 1.00 16.70 288 ASP A N 1
ATOM 2209 C CA . ASP A 1 288 ? 18.612 8.841 17.734 1.00 18.25 288 ASP A CA 1
ATOM 2210 C C . ASP A 1 288 ? 17.583 8.137 16.842 1.00 22.14 288 ASP A C 1
ATOM 2211 O O . ASP A 1 288 ? 17.001 7.126 17.240 1.00 25.12 288 ASP A O 1
ATOM 2216 N N . LEU A 1 289 ? 17.368 8.674 15.641 1.00 23.54 289 LEU A N 1
ATOM 2217 C CA . LEU A 1 289 ? 16.364 8.159 14.709 1.00 19.97 289 LEU A CA 1
ATOM 2218 C C . LEU A 1 289 ? 16.766 6.797 14.202 1.00 21.00 289 LEU A C 1
ATOM 2219 O O . LEU A 1 289 ? 15.953 5.872 14.134 1.00 22.49 289 LEU A O 1
ATOM 2224 N N . ILE A 1 290 ? 18.034 6.689 13.834 1.00 17.86 290 ILE A N 1
ATOM 2225 C CA . ILE A 1 290 ? 18.567 5.456 13.286 1.00 18.86 290 ILE A CA 1
ATOM 2226 C C . ILE A 1 290 ? 18.447 4.360 14.342 1.00 22.84 290 ILE A C 1
ATOM 2227 O O . ILE A 1 290 ? 18.128 3.211 14.023 1.00 22.41 290 ILE A O 1
ATOM 2232 N N . THR A 1 291 ? 18.679 4.731 15.601 1.00 21.14 291 THR A N 1
ATOM 2233 C CA . THR A 1 291 ? 18.562 3.794 16.715 1.00 23.35 291 THR A CA 1
ATOM 2234 C C . THR A 1 291 ? 17.115 3.340 16.937 1.00 24.18 291 THR A C 1
ATOM 2235 O O . THR A 1 291 ? 16.864 2.163 17.200 1.00 19.50 291 THR A O 1
ATOM 2239 N N . GLU A 1 292 ? 16.170 4.274 16.823 1.00 26.44 292 GLU A N 1
ATOM 2240 C CA . GLU A 1 292 ? 14.750 3.941 16.874 1.00 21.76 292 GLU A CA 1
ATOM 2241 C C . GLU A 1 292 ? 14.391 2.839 15.892 1.00 22.60 292 GLU A C 1
ATOM 2242 O O . GLU A 1 292 ? 13.431 2.107 16.097 1.00 22.84 292 GLU A O 1
ATOM 2248 N N . HIS A 1 293 ? 15.160 2.731 14.816 1.00 22.77 293 HIS A N 1
ATOM 2249 C CA . HIS A 1 293 ? 14.859 1.766 13.776 1.00 19.70 293 HIS A CA 1
ATOM 2250 C C . HIS A 1 293 ? 15.713 0.517 13.950 1.00 23.67 293 HIS A C 1
ATOM 2251 O O . HIS A 1 293 ? 15.691 -0.396 13.124 1.00 25.80 293 HIS A O 1
ATOM 2258 N N . ASN A 1 294 ? 16.461 0.476 15.042 1.00 24.63 294 ASN A N 1
ATOM 2259 C CA . ASN A 1 294 ? 17.287 -0.681 15.356 1.00 21.49 294 ASN A CA 1
ATOM 2260 C C . ASN A 1 294 ? 18.285 -0.989 14.249 1.00 21.61 294 ASN A C 1
ATOM 2261 O O . ASN A 1 294 ? 18.594 -2.153 13.997 1.00 25.01 294 ASN A O 1
ATOM 2266 N N . ILE A 1 295 ? 18.773 0.054 13.578 1.00 21.75 295 ILE A N 1
ATOM 2267 C CA . ILE A 1 295 ? 19.874 -0.097 12.617 1.00 22.83 295 ILE A CA 1
ATOM 2268 C C . ILE A 1 295 ? 21.164 0.412 13.264 1.00 15.89 295 ILE A C 1
ATOM 2269 O O . ILE A 1 295 ? 21.141 1.407 13.983 1.00 15.38 295 ILE A O 1
ATOM 2274 N N . PRO A 1 296 ? 22.286 -0.283 13.029 1.00 12.58 296 PRO A N 1
ATOM 2275 C CA . PRO A 1 296 ? 23.571 0.088 13.632 1.00 15.72 296 PRO A CA 1
ATOM 2276 C C . PRO A 1 296 ? 24.008 1.497 13.256 1.00 20.38 296 PRO A C 1
ATOM 2277 O O . PRO A 1 296 ? 23.997 1.868 12.074 1.00 23.92 296 PRO A O 1
ATOM 2281 N N . VAL A 1 297 ? 24.387 2.276 14.258 1.00 17.59 297 VAL A N 1
ATOM 2282 C CA . VAL A 1 297 ? 24.830 3.637 14.033 1.00 15.64 297 VAL A CA 1
ATOM 2283 C C . VAL A 1 297 ? 26.297 3.675 13.653 1.00 20.24 297 VAL A C 1
ATOM 2284 O O . VAL A 1 297 ? 27.165 3.404 14.491 1.00 17.87 297 VAL A O 1
ATOM 2288 N N . CYS A 1 298 ? 26.569 4.004 12.389 1.00 16.08 298 CYS A N 1
ATOM 2289 C CA . CYS A 1 298 ? 27.937 4.097 11.904 1.00 14.67 298 CYS A CA 1
ATOM 2290 C C . CYS A 1 298 ? 28.292 5.533 11.537 1.00 15.91 298 CYS A C 1
ATOM 2291 O O . CYS A 1 298 ? 27.443 6.424 11.549 1.00 18.39 298 CYS A O 1
ATOM 2294 N N . THR A 1 299 ? 29.556 5.763 11.218 1.00 15.76 299 THR A N 1
ATOM 2295 C CA . THR A 1 299 ? 29.966 7.068 10.719 1.00 19.92 299 THR A CA 1
ATOM 2296 C C . THR A 1 299 ? 30.799 6.991 9.432 1.00 22.12 299 THR A C 1
ATOM 2297 O O . THR A 1 299 ? 31.321 5.934 9.051 1.00 19.91 299 THR A O 1
ATOM 2301 N N . HIS A 1 300 ? 30.921 8.144 8.780 1.00 22.56 300 HIS A N 1
ATOM 2302 C CA . HIS A 1 300 ? 31.811 8.315 7.645 1.00 18.54 300 HIS A CA 1
ATOM 2303 C C . HIS A 1 300 ? 32.822 9.430 7.935 1.00 21.02 300 HIS A C 1
ATOM 2304 O O . HIS A 1 300 ? 32.462 10.521 8.410 1.00 15.19 300 HIS A O 1
ATOM 2311 N N . GLY A 1 301 ? 34.090 9.142 7.666 1.00 20.09 301 GLY A N 1
ATOM 2312 C CA . GLY A 1 301 ? 35.135 10.145 7.771 1.00 18.81 301 GLY A CA 1
ATOM 2313 C C . GLY A 1 301 ? 35.385 10.624 9.185 1.00 23.14 301 GLY A C 1
ATOM 2314 O O . GLY A 1 301 ? 34.805 10.083 10.145 1.00 20.99 301 GLY A O 1
ATOM 2315 N N . MET A 1 302 ? 36.273 11.613 9.315 1.00 20.96 302 MET A N 1
ATOM 2316 C CA . MET A 1 302 ? 36.434 12.359 10.564 1.00 17.88 302 MET A CA 1
ATOM 2317 C C . MET A 1 302 ? 36.549 11.418 11.757 1.00 16.81 302 MET A C 1
ATOM 2318 O O . MET A 1 302 ? 35.801 11.546 12.715 1.00 18.45 302 MET A O 1
ATOM 2323 N N . GLN A 1 303 ? 37.460 10.456 11.682 1.00 15.98 303 GLN A N 1
ATOM 2324 C CA . GLN A 1 303 ? 37.501 9.378 12.664 1.00 18.55 303 GLN A CA 1
ATOM 2325 C C . GLN A 1 303 ? 37.908 9.858 14.054 1.00 19.21 303 GLN A C 1
ATOM 2326 O O . GLN A 1 303 ? 37.484 9.289 15.055 1.00 19.38 303 GLN A O 1
ATOM 2332 N N . GLU A 1 304 ? 38.737 10.894 14.109 1.00 21.11 304 GLU A N 1
ATOM 2333 C CA . GLU A 1 304 ? 39.220 11.425 15.379 1.00 17.26 304 GLU A CA 1
ATOM 2334 C C . GLU A 1 304 ? 38.053 11.997 16.185 1.00 20.01 304 GLU A C 1
ATOM 2335 O O . GLU A 1 304 ? 38.121 12.110 17.411 1.00 19.13 304 GLU A O 1
ATOM 2341 N N . LEU A 1 305 ? 36.976 12.352 15.495 1.00 17.02 305 LEU A N 1
ATOM 2342 C CA . LEU A 1 305 ? 35.794 12.863 16.169 1.00 15.08 305 LEU A CA 1
ATOM 2343 C C . LEU A 1 305 ? 34.742 11.774 16.346 1.00 17.35 305 LEU A C 1
ATOM 2344 O O . LEU A 1 305 ? 34.129 11.672 17.399 1.00 20.50 305 LEU A O 1
ATOM 2349 N N . HIS A 1 306 ? 34.533 10.955 15.323 1.00 15.36 306 HIS A N 1
ATOM 2350 C CA . HIS A 1 306 ? 33.432 9.995 15.340 1.00 17.12 306 HIS A CA 1
ATOM 2351 C C . HIS A 1 306 ? 33.686 8.822 16.263 1.00 16.20 306 HIS A C 1
ATOM 2352 O O . HIS A 1 306 ? 32.757 8.109 16.629 1.00 15.96 306 HIS A O 1
ATOM 2359 N N . VAL A 1 307 ? 34.946 8.612 16.625 1.00 17.93 307 VAL A N 1
ATOM 2360 C CA . VAL A 1 307 ? 35.281 7.508 17.506 1.00 17.30 307 VAL A CA 1
ATOM 2361 C C . VAL A 1 307 ? 34.498 7.696 18.799 1.00 17.99 307 VAL A C 1
ATOM 2362 O O . VAL A 1 307 ? 34.034 6.719 19.399 1.00 17.03 307 VAL A O 1
ATOM 2366 N N . SER A 1 308 ? 34.303 8.957 19.187 1.00 15.35 308 SER A N 1
ATOM 2367 C CA . SER A 1 308 ? 33.543 9.277 20.392 1.00 11.67 308 SER A CA 1
ATOM 2368 C C . SER A 1 308 ? 32.066 8.997 20.198 1.00 16.53 308 SER A C 1
ATOM 2369 O O . SER A 1 308 ? 31.418 8.502 21.107 1.00 15.82 308 SER A O 1
ATOM 2372 N N . LEU A 1 309 ? 31.540 9.300 19.007 1.00 15.99 309 LEU A N 1
ATOM 2373 C CA . LEU A 1 309 ? 30.100 9.210 18.768 1.00 15.39 309 LEU A CA 1
ATOM 2374 C C . LEU A 1 309 ? 29.639 7.790 18.431 1.00 15.89 309 LEU A C 1
ATOM 2375 O O . LEU A 1 309 ? 28.579 7.363 18.888 1.00 15.51 309 LEU A O 1
ATOM 2380 N N . VAL A 1 310 ? 30.418 7.050 17.643 1.00 17.06 310 VAL A N 1
ATOM 2381 C CA . VAL A 1 310 ? 30.096 5.636 17.422 1.00 16.71 310 VAL A CA 1
ATOM 2382 C C . VAL A 1 310 ? 30.102 4.887 18.763 1.00 18.35 310 VAL A C 1
ATOM 2383 O O . VAL A 1 310 ? 29.222 4.069 19.039 1.00 21.66 310 VAL A O 1
ATOM 2387 N N . SER A 1 311 ? 31.075 5.210 19.608 1.00 15.03 311 SER A N 1
ATOM 2388 C CA . SER A 1 311 ? 31.227 4.553 20.901 1.00 16.61 311 SER A CA 1
ATOM 2389 C C . SER A 1 311 ? 30.062 4.857 21.839 1.00 17.07 311 SER A C 1
ATOM 2390 O O . SER A 1 311 ? 29.530 3.951 22.482 1.00 17.43 311 SER A O 1
ATOM 2393 N N . ALA A 1 312 ? 29.668 6.128 21.900 1.00 16.88 312 ALA A N 1
ATOM 2394 C CA . ALA A 1 312 ? 28.538 6.556 22.712 1.00 14.56 312 ALA A CA 1
ATOM 2395 C C . ALA A 1 312 ? 27.285 5.725 22.441 1.00 17.64 312 ALA A C 1
ATOM 2396 O O . ALA A 1 312 ? 26.533 5.428 23.354 1.00 19.08 312 ALA A O 1
ATOM 2398 N N . PHE A 1 313 ? 27.064 5.338 21.190 1.00 18.10 313 PHE A N 1
ATOM 2399 C CA . PHE A 1 313 ? 25.841 4.617 20.834 1.00 17.73 313 PHE A CA 1
ATOM 2400 C C . PHE A 1 313 ? 26.068 3.107 20.798 1.00 18.88 313 PHE A C 1
ATOM 2401 O O . PHE A 1 313 ? 25.129 2.334 20.976 1.00 19.20 313 PHE A O 1
ATOM 2409 N N . ASP A 1 314 ? 27.314 2.709 20.540 1.00 18.35 314 ASP A N 1
ATOM 2410 C CA . ASP A 1 314 ? 27.784 1.335 20.752 1.00 22.54 314 ASP A CA 1
ATOM 2411 C C . ASP A 1 314 ? 27.026 0.263 19.943 1.00 20.24 314 ASP A C 1
ATOM 2412 O O . ASP A 1 314 ? 26.780 -0.851 20.427 1.00 21.69 314 ASP A O 1
ATOM 2417 N N . THR A 1 315 ? 26.681 0.590 18.702 1.00 21.57 315 THR A N 1
ATOM 2418 C CA . THR A 1 315 ? 26.047 -0.380 17.811 1.0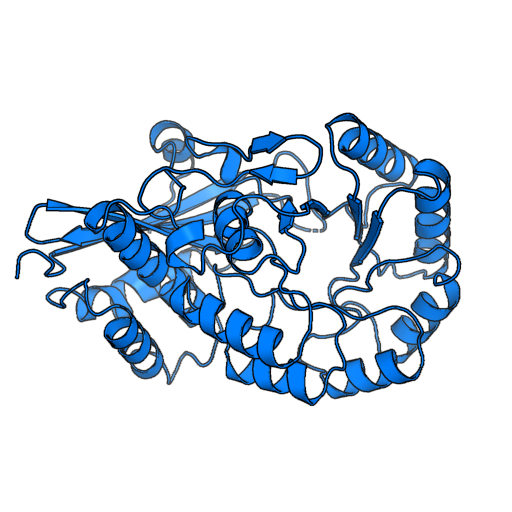0 18.51 315 THR A CA 1
ATOM 2419 C C . THR A 1 315 ? 26.764 -0.559 16.484 1.00 20.20 315 THR A C 1
ATOM 2420 O O . THR A 1 315 ? 26.634 -1.601 15.845 1.00 23.63 315 THR A O 1
ATOM 2424 N N . GLY A 1 316 ? 27.511 0.448 16.053 1.00 19.02 316 GLY A N 1
ATOM 2425 C CA . GLY A 1 316 ? 27.969 0.439 14.679 1.00 17.74 316 GLY A CA 1
ATOM 2426 C C . GLY A 1 316 ? 29.459 0.450 14.469 1.00 19.38 316 GLY A C 1
ATOM 2427 O O . GLY A 1 316 ? 30.239 0.103 15.362 1.00 19.55 316 GLY A O 1
ATOM 2428 N N . TRP A 1 317 ? 29.848 0.854 13.262 1.00 18.11 317 TRP A N 1
ATOM 2429 C CA . TRP A 1 317 ? 31.244 0.850 12.861 1.00 17.89 317 TRP A CA 1
ATOM 2430 C C . TRP A 1 317 ? 31.761 2.256 12.654 1.00 17.10 317 TRP A C 1
ATOM 2431 O O . TRP A 1 317 ? 31.036 3.132 12.176 1.00 15.72 317 TRP A O 1
ATOM 2442 N N . LEU A 1 318 ? 33.023 2.455 13.019 1.00 16.54 318 LEU A N 1
ATOM 2443 C CA . LEU A 1 318 ? 33.745 3.679 12.713 1.00 15.24 318 LEU A CA 1
ATOM 2444 C C . LEU A 1 318 ? 34.557 3.461 11.454 1.00 19.36 318 LEU A C 1
ATOM 2445 O O . LEU A 1 318 ? 35.339 2.508 11.372 1.00 16.74 318 LEU A O 1
ATOM 2450 N N . GLU A 1 319 ? 34.383 4.344 10.480 1.00 16.54 319 GLU A N 1
ATOM 2451 C CA . GLU A 1 319 ? 35.224 4.308 9.300 1.00 21.02 319 GLU A CA 1
ATOM 2452 C C . GLU A 1 319 ? 36.529 5.039 9.586 1.00 19.26 319 GLU A C 1
ATOM 2453 O O . GLU A 1 319 ? 36.517 6.209 9.970 1.00 19.14 319 GLU A O 1
ATOM 2459 N N . VAL A 1 320 ? 37.647 4.339 9.417 1.00 16.80 320 VAL A N 1
ATOM 2460 C CA . VAL A 1 320 ? 38.954 4.981 9.403 1.00 20.01 320 VAL A CA 1
ATOM 2461 C C . VAL A 1 320 ? 39.209 5.523 7.982 1.00 24.44 320 VAL A C 1
ATOM 2462 O O . VAL A 1 320 ? 39.810 4.864 7.126 1.00 19.74 320 VAL A O 1
ATOM 2466 N N . HIS A 1 321 ? 38.719 6.737 7.761 1.00 27.23 321 HIS A N 1
ATOM 2467 C CA . HIS A 1 321 ? 38.699 7.398 6.460 1.00 24.10 321 HIS A CA 1
ATOM 2468 C C . HIS A 1 321 ? 40.093 7.719 5.931 1.00 22.55 321 HIS A C 1
ATOM 2469 O O . HIS A 1 321 ? 41.075 7.700 6.677 1.00 22.58 321 HIS A O 1
ATOM 2476 N N . SER A 1 322 ? 40.168 8.024 4.635 1.00 22.14 322 SER A N 1
ATOM 2477 C CA . SER A 1 322 ? 41.447 8.260 3.967 1.00 23.72 322 SER A CA 1
ATOM 2478 C C . SER A 1 322 ? 41.935 9.711 4.053 1.00 25.06 322 SER A C 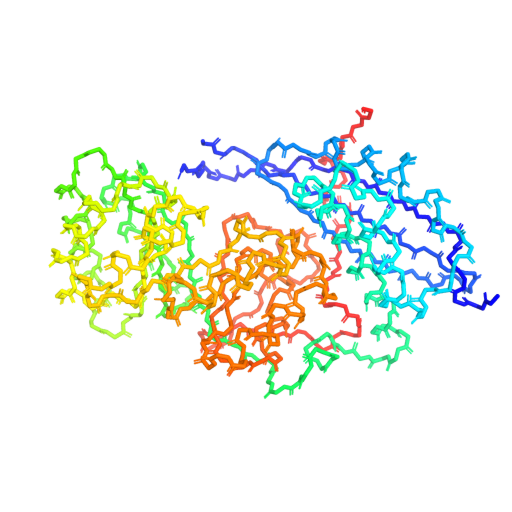1
ATOM 2479 O O . SER A 1 322 ? 43.127 9.965 3.910 1.00 24.04 322 SER A O 1
ATOM 2482 N N . PHE A 1 323 ? 41.034 10.661 4.290 1.00 23.12 323 PHE A N 1
ATOM 2483 C CA . PHE A 1 323 ? 41.481 11.999 4.655 1.00 22.50 323 PHE A CA 1
ATOM 2484 C C . PHE A 1 323 ? 42.037 11.878 6.059 1.00 21.30 323 PHE A C 1
ATOM 2485 O O . PHE A 1 323 ? 41.287 11.642 6.997 1.00 24.17 323 PHE A O 1
ATOM 2493 N N . PRO A 1 324 ? 43.354 12.022 6.212 1.00 20.36 324 PRO A N 1
ATOM 2494 C CA . PRO A 1 324 ? 43.982 11.769 7.513 1.00 21.41 324 PRO A CA 1
ATOM 2495 C C . PRO A 1 324 ? 43.933 12.972 8.462 1.00 22.58 324 PRO A C 1
ATOM 2496 O O . PRO A 1 324 ? 44.980 13.474 8.853 1.00 20.74 324 PRO A O 1
ATOM 2500 N N . ILE A 1 325 ? 42.746 13.429 8.833 1.00 19.29 325 ILE A N 1
ATOM 2501 C CA . ILE A 1 325 ? 42.662 14.611 9.683 1.00 23.68 325 ILE A CA 1
ATOM 2502 C C . ILE A 1 325 ? 43.302 14.380 11.059 1.00 21.11 325 ILE A C 1
ATOM 2503 O O . ILE A 1 325 ? 43.956 15.273 11.587 1.00 19.90 325 ILE A O 1
ATOM 2508 N N . ASP A 1 326 ? 43.133 13.184 11.620 1.00 18.99 326 ASP A N 1
ATOM 2509 C CA . ASP A 1 326 ? 43.707 12.859 12.928 1.00 21.12 326 ASP A CA 1
ATOM 2510 C C . ASP A 1 326 ? 45.196 13.143 12.977 1.00 19.35 326 ASP A C 1
ATOM 2511 O O . ASP A 1 326 ? 45.726 13.576 13.988 1.00 22.67 326 ASP A O 1
ATOM 2516 N N . GLU A 1 327 ? 45.863 12.895 11.869 1.00 19.01 327 GLU A N 1
ATOM 2517 C CA . GLU A 1 327 ? 47.291 13.127 11.753 1.00 24.48 327 GLU A CA 1
ATOM 2518 C C . GLU A 1 327 ? 47.724 14.562 12.038 1.00 23.21 327 GLU A C 1
ATOM 2519 O O . GLU A 1 327 ? 48.898 14.816 12.313 1.00 24.43 327 GLU A O 1
ATOM 2525 N N . TYR A 1 328 ? 46.788 15.499 11.952 1.00 18.98 328 TYR A N 1
ATOM 2526 C CA . TYR A 1 328 ? 47.103 16.901 12.190 1.00 18.36 328 TYR A CA 1
ATOM 2527 C C . TYR A 1 328 ? 46.519 17.359 13.532 1.00 22.88 328 TYR A C 1
ATOM 2528 O O . TYR A 1 328 ? 46.354 18.552 13.793 1.00 23.26 328 TYR A O 1
ATOM 2537 N N . THR A 1 329 ? 46.219 16.394 14.392 1.00 20.20 329 THR A N 1
ATOM 2538 C CA . THR A 1 329 ? 45.735 16.696 15.725 1.00 18.58 329 THR A CA 1
ATOM 2539 C C . THR A 1 329 ? 46.774 16.257 16.728 1.00 21.43 329 THR A C 1
ATOM 2540 O O . THR A 1 329 ? 47.809 15.705 16.359 1.00 22.69 329 THR A O 1
ATOM 2544 N N . LYS A 1 330 ? 46.495 16.493 18.002 1.00 21.70 330 LYS A N 1
ATOM 2545 C CA . LYS A 1 330 ? 47.419 16.089 19.048 1.00 21.47 330 LYS A CA 1
ATOM 2546 C C . LYS A 1 330 ? 47.151 14.650 19.455 1.00 17.42 330 LYS A C 1
ATOM 2547 O O . LYS A 1 330 ? 47.883 14.078 20.256 1.00 21.56 330 LYS A O 1
ATOM 2553 N N . ARG A 1 331 ? 46.115 14.055 18.875 1.00 21.62 331 ARG A N 1
ATOM 2554 C CA . ARG A 1 331 ? 45.847 12.635 19.090 1.00 22.13 331 ARG A CA 1
ATOM 2555 C C . ARG A 1 331 ? 45.449 11.906 17.813 1.00 19.53 331 ARG A C 1
ATOM 2556 O O . ARG A 1 331 ? 44.275 11.802 17.482 1.00 19.01 331 ARG A O 1
ATOM 2564 N N . PRO A 1 332 ? 46.436 11.397 17.086 1.00 19.04 332 PRO A N 1
ATOM 2565 C CA . PRO A 1 332 ? 46.075 10.508 15.983 1.00 21.68 332 PRO A CA 1
ATOM 2566 C C . PRO A 1 332 ? 45.275 9.323 16.505 1.00 21.41 332 PRO A C 1
ATOM 2567 O O . PRO A 1 332 ? 45.430 8.969 17.672 1.00 21.38 332 PRO A O 1
ATOM 2571 N N . LEU A 1 333 ? 44.426 8.742 15.659 1.00 25.74 333 LEU A N 1
ATOM 2572 C CA . LEU A 1 333 ? 43.512 7.685 16.079 1.00 22.36 333 LEU A CA 1
ATOM 2573 C C . LEU A 1 333 ? 44.229 6.610 16.885 1.00 22.18 333 LEU A C 1
ATOM 2574 O O . LEU A 1 333 ? 45.218 6.058 16.426 1.00 23.02 333 LEU A O 1
ATOM 2579 N N . VAL A 1 334 ? 43.735 6.330 18.089 1.00 21.42 334 VAL A N 1
ATOM 2580 C CA . VAL A 1 334 ? 44.264 5.233 18.889 1.00 18.46 334 VAL A CA 1
ATOM 2581 C C . VAL A 1 334 ? 43.421 3.962 18.691 1.00 19.63 334 VAL A C 1
ATOM 2582 O O . VAL A 1 334 ? 42.200 3.967 18.879 1.00 17.01 334 VAL A O 1
ATOM 2586 N N . VAL A 1 335 ? 44.089 2.884 18.282 1.00 19.98 335 VAL A N 1
ATOM 2587 C CA . VAL A 1 335 ? 43.438 1.593 18.045 1.00 21.00 335 VAL A CA 1
ATOM 2588 C C . VAL A 1 335 ? 44.090 0.505 18.898 1.00 20.28 335 VAL A C 1
ATOM 2589 O O . VAL A 1 335 ? 45.285 0.198 18.757 1.00 18.32 335 VAL A O 1
ATOM 2593 N N . GLU A 1 336 ? 43.285 -0.069 19.784 1.00 17.42 336 GLU A N 1
ATOM 2594 C CA . GLU A 1 336 ? 43.735 -1.085 20.723 1.00 17.89 336 GLU A CA 1
ATOM 2595 C C . GLU A 1 336 ? 42.932 -2.339 20.473 1.00 18.20 336 GLU A C 1
ATOM 2596 O O . GLU A 1 336 ? 41.709 -2.321 20.580 1.00 19.78 336 GLU A O 1
ATOM 2602 N N . ASN A 1 337 ? 43.599 -3.427 20.131 1.00 17.74 337 ASN A N 1
ATOM 2603 C CA . ASN A 1 337 ? 42.886 -4.685 19.961 1.00 20.65 337 ASN A CA 1
ATOM 2604 C C . ASN A 1 337 ? 41.782 -4.609 18.894 1.00 21.63 337 ASN A C 1
ATOM 2605 O O . ASN A 1 337 ? 40.665 -5.091 19.115 1.00 19.18 337 ASN A O 1
ATOM 2610 N N . PHE A 1 338 ? 42.100 -3.986 17.753 1.00 20.72 338 PHE A N 1
ATOM 2611 C CA . PHE A 1 338 ? 41.181 -3.869 16.613 1.00 21.09 338 PHE A CA 1
ATOM 2612 C C . PHE A 1 338 ? 40.059 -2.861 16.813 1.00 22.36 338 PHE A C 1
ATOM 2613 O O . PHE A 1 338 ? 39.230 -2.669 15.918 1.00 20.56 338 PHE A O 1
ATOM 2621 N N . ARG A 1 339 ? 40.022 -2.226 17.978 1.00 19.72 339 ARG A N 1
ATOM 2622 C CA . ARG A 1 339 ? 38.978 -1.247 18.272 1.00 21.52 339 ARG A CA 1
ATOM 2623 C C . ARG A 1 339 ? 39.538 0.161 18.408 1.00 19.50 339 ARG A C 1
ATOM 2624 O O . ARG A 1 339 ? 40.633 0.359 18.939 1.00 23.11 339 ARG A O 1
ATOM 2632 N N . ALA A 1 340 ? 38.785 1.146 17.938 1.00 20.23 340 ALA A N 1
ATOM 2633 C CA . ALA A 1 340 ? 39.209 2.534 18.090 1.00 21.04 340 ALA A CA 1
ATOM 2634 C C . ALA A 1 340 ? 38.860 3.014 19.491 1.00 21.07 340 ALA A C 1
ATOM 2635 O O . ALA A 1 340 ? 37.737 2.785 19.957 1.00 19.36 340 ALA A O 1
ATOM 2637 N N . VAL A 1 341 ? 39.821 3.662 20.157 1.00 24.27 341 VAL A N 1
ATOM 2638 C CA . VAL A 1 341 ? 39.665 4.123 21.546 1.00 14.27 341 VAL A CA 1
ATOM 2639 C C . VAL A 1 341 ? 39.437 5.628 21.655 1.00 18.81 341 VAL A C 1
ATOM 2640 O O . VAL A 1 341 ? 40.319 6.421 21.301 1.00 20.55 341 VAL A O 1
ATOM 2644 N N . ALA A 1 342 ? 38.274 6.030 22.170 1.00 18.67 342 ALA A N 1
ATOM 2645 C CA . ALA A 1 342 ? 37.979 7.454 22.349 1.00 17.68 342 ALA A CA 1
ATOM 2646 C C . ALA A 1 342 ? 38.760 8.039 23.530 1.00 22.37 342 ALA A C 1
ATOM 2647 O O . ALA A 1 342 ? 39.119 7.331 24.456 1.00 23.46 342 ALA A O 1
ATOM 2649 N N . SER A 1 343 ? 39.000 9.342 23.491 1.00 23.83 343 SER A N 1
ATOM 2650 C CA . SER A 1 343 ? 39.834 10.009 24.484 1.00 22.17 343 SER A CA 1
ATOM 2651 C C . SER A 1 343 ? 39.000 10.507 25.653 1.00 24.20 343 SER A C 1
ATOM 2652 O O . SER A 1 343 ? 37.834 10.857 25.482 1.00 30.04 343 SER A O 1
ATOM 2655 N N . ASN A 1 344 ? 39.587 10.521 26.846 1.00 26.33 344 ASN A N 1
ATOM 2656 C CA . ASN A 1 344 ? 38.890 11.030 28.029 1.00 28.40 344 ASN A CA 1
ATOM 2657 C C . ASN A 1 344 ? 39.099 12.530 28.263 1.00 25.55 344 ASN A C 1
ATOM 2658 O O . ASN A 1 344 ? 38.584 13.070 29.227 1.00 24.16 344 ASN A O 1
ATOM 2663 N N . GLU A 1 345 ? 39.845 13.197 27.383 1.00 25.56 345 GLU A N 1
ATOM 2664 C CA . GLU A 1 345 ? 39.972 14.658 27.414 1.00 25.61 345 GLU A CA 1
ATOM 2665 C C . GLU A 1 345 ? 38.617 15.354 27.354 1.00 27.49 345 GLU A C 1
ATOM 2666 O O . GLU A 1 345 ? 37.801 15.064 26.478 1.00 26.13 345 GLU A O 1
ATOM 2672 N N . PRO A 1 346 ? 38.367 16.276 28.294 1.00 29.92 346 PRO A N 1
ATOM 2673 C CA . PRO A 1 346 ? 37.121 17.051 28.268 1.00 23.81 346 PRO A CA 1
ATOM 2674 C C . PRO A 1 346 ? 36.999 17.836 26.972 1.00 21.78 346 PRO A C 1
ATOM 2675 O O . PRO A 1 346 ? 37.987 18.409 26.516 1.00 18.72 346 PRO A O 1
ATOM 2679 N N . GLY A 1 347 ? 35.797 17.867 26.408 1.00 18.15 347 GLY A N 1
ATOM 2680 C CA . GLY A 1 347 ? 35.561 18.477 25.120 1.00 15.48 347 GLY A CA 1
ATOM 2681 C C . GLY A 1 347 ? 35.301 17.391 24.102 1.00 16.82 347 GLY A C 1
ATOM 2682 O O . GLY A 1 347 ? 34.888 16.285 24.463 1.00 16.64 347 GLY A O 1
ATOM 2683 N N . ILE A 1 348 ? 35.561 17.691 22.830 1.00 17.52 348 ILE A N 1
ATOM 2684 C CA . ILE A 1 348 ? 35.248 16.751 21.758 1.00 17.31 348 ILE A CA 1
ATOM 2685 C C . ILE A 1 348 ? 36.345 15.721 21.511 1.00 15.32 348 ILE A C 1
ATOM 2686 O O . ILE A 1 348 ? 36.167 14.815 20.711 1.00 16.49 348 ILE A O 1
ATOM 2691 N N . GLY A 1 349 ? 37.477 15.855 22.192 1.00 16.23 349 GLY A N 1
ATOM 2692 C CA . GLY A 1 349 ? 38.545 14.877 22.071 1.00 15.14 349 GLY A CA 1
ATOM 2693 C C . GLY A 1 349 ? 39.512 15.169 20.936 1.00 21.11 349 GLY A C 1
ATOM 2694 O O . GLY A 1 349 ? 40.363 14.337 20.599 1.00 23.65 349 GLY A O 1
ATOM 2695 N N . VAL A 1 350 ? 39.386 16.353 20.341 1.00 18.85 350 VAL A N 1
ATOM 2696 C CA . VAL A 1 350 ? 40.198 16.710 19.187 1.00 19.06 350 VAL A CA 1
ATOM 2697 C C . VAL A 1 350 ? 40.830 18.083 19.363 1.00 19.76 350 VAL A C 1
ATOM 2698 O O . VAL A 1 350 ? 40.133 19.070 19.601 1.00 16.41 350 VAL A O 1
ATOM 2702 N N . GLU A 1 351 ? 42.154 18.127 19.233 1.00 20.45 351 GLU A N 1
ATOM 2703 C CA . GLU A 1 351 ? 42.921 19.363 19.322 1.00 20.59 351 GLU A CA 1
ATOM 2704 C C . GLU A 1 351 ? 43.870 19.469 18.138 1.00 24.20 351 GLU A C 1
ATOM 2705 O O . GLU A 1 351 ? 44.651 18.551 17.872 1.00 24.65 351 GLU A O 1
ATOM 2711 N N . PHE A 1 352 ? 43.819 20.588 17.424 1.00 27.28 352 PHE A N 1
ATOM 2712 C CA . PHE A 1 352 ? 44.607 20.725 16.201 1.00 23.49 352 PHE A CA 1
ATOM 2713 C C . PHE A 1 352 ? 46.036 21.185 16.441 1.00 24.09 352 PHE A C 1
ATOM 2714 O O . PHE A 1 352 ? 46.277 22.174 17.122 1.00 27.07 352 PHE A O 1
ATOM 2722 N N . ASP A 1 353 ? 46.981 20.450 15.870 1.00 21.06 353 ASP A N 1
ATOM 2723 C CA . ASP A 1 353 ? 48.375 20.848 15.879 1.00 21.34 353 ASP A CA 1
ATOM 2724 C C . ASP A 1 353 ? 48.540 22.082 15.004 1.00 24.52 353 ASP A C 1
ATOM 2725 O O . ASP A 1 353 ? 48.976 21.982 13.860 1.00 22.51 353 ASP A O 1
ATOM 2730 N N . TRP A 1 354 ? 48.171 23.241 15.538 1.00 24.27 354 TRP A N 1
ATOM 2731 C CA . TRP A 1 354 ? 48.152 24.473 14.750 1.00 23.80 354 TRP A CA 1
ATOM 2732 C C . TRP A 1 354 ? 49.484 24.784 14.074 1.00 27.76 354 TRP A C 1
ATOM 2733 O O . TRP A 1 354 ? 49.515 25.388 12.998 1.00 32.32 354 TRP A O 1
ATOM 2744 N N . ASP A 1 355 ? 50.585 24.381 14.696 1.00 30.42 355 ASP A N 1
ATOM 2745 C CA . ASP A 1 355 ? 51.894 24.632 14.108 1.00 33.61 355 ASP A CA 1
ATOM 2746 C C . ASP A 1 355 ? 52.063 23.831 12.838 1.00 27.42 355 ASP A C 1
ATOM 2747 O O . ASP A 1 355 ? 52.658 24.295 11.880 1.00 32.44 355 ASP A O 1
ATOM 2752 N N . LYS A 1 356 ? 51.537 22.618 12.843 1.00 30.42 356 LYS A N 1
ATOM 2753 C CA . LYS A 1 356 ? 51.715 21.717 11.718 1.00 28.24 356 LYS A CA 1
ATOM 2754 C C . LYS A 1 356 ? 50.926 22.215 10.508 1.00 28.79 356 LYS A C 1
ATOM 2755 O O . LYS A 1 356 ? 51.448 22.253 9.389 1.00 30.28 356 LYS A O 1
ATOM 2761 N N . ILE A 1 357 ? 49.678 22.622 10.728 1.00 25.93 357 ILE A N 1
ATOM 2762 C CA . ILE A 1 357 ? 48.804 22.938 9.602 1.00 28.54 357 ILE A CA 1
ATOM 2763 C C . ILE A 1 357 ? 48.912 24.392 9.162 1.00 26.37 357 ILE A C 1
ATOM 2764 O O . ILE A 1 357 ? 48.360 24.767 8.136 1.00 24.30 357 ILE A O 1
ATOM 2769 N N . ALA A 1 358 ? 49.617 25.203 9.942 1.00 27.13 358 ALA A N 1
ATOM 2770 C CA . ALA A 1 358 ? 49.783 26.617 9.622 1.00 25.25 358 ALA A CA 1
ATOM 2771 C C . ALA A 1 358 ? 50.249 26.816 8.184 1.00 27.89 358 ALA A C 1
ATOM 2772 O O . ALA A 1 358 ? 49.782 27.721 7.498 1.00 27.69 358 ALA A O 1
ATOM 2774 N N . GLN A 1 359 ? 51.157 25.962 7.723 1.00 26.54 359 GLN A N 1
ATOM 2775 C CA . GLN A 1 359 ? 51.700 26.084 6.371 1.00 26.48 359 GLN A CA 1
ATOM 2776 C C . GLN A 1 359 ? 50.649 25.850 5.284 1.00 27.89 359 GLN A C 1
ATOM 2777 O O . GLN A 1 359 ? 50.827 26.266 4.141 1.00 27.47 359 GLN A O 1
ATOM 2783 N N . TYR A 1 360 ? 49.564 25.174 5.643 1.00 27.35 360 TYR A N 1
ATOM 2784 C CA . TYR A 1 360 ? 48.521 24.829 4.687 1.00 21.35 360 TYR A CA 1
ATOM 2785 C C . TYR A 1 360 ? 47.366 25.811 4.677 1.00 22.61 360 TYR A C 1
ATOM 2786 O O . TYR A 1 360 ? 46.392 25.616 3.953 1.00 25.57 360 TYR A O 1
ATOM 2795 N N . GLU A 1 361 ? 47.458 26.863 5.478 1.00 25.12 361 GLU A N 1
ATOM 2796 C CA . GLU A 1 361 ? 46.372 27.832 5.545 1.00 25.48 361 GLU A CA 1
ATOM 2797 C C . GLU A 1 361 ? 46.330 28.659 4.271 1.00 29.72 361 GLU A C 1
ATOM 2798 O O . GLU A 1 361 ? 47.353 28.897 3.634 1.00 30.03 361 GLU A O 1
ATOM 2804 N N . VAL A 1 362 ? 45.132 29.092 3.911 1.00 30.49 362 VAL A N 1
ATOM 2805 C CA . VAL A 1 362 ? 44.904 29.740 2.641 1.00 33.05 362 VAL A CA 1
ATOM 2806 C C . VAL A 1 362 ? 44.028 30.951 2.909 1.00 39.50 362 VAL A C 1
ATOM 2807 O O . VAL A 1 362 ? 43.405 31.029 3.962 1.00 38.50 362 VAL A O 1
ATOM 2811 N N . HIS A 1 363 ? 43.982 31.902 1.981 1.00 48.63 363 HIS A N 1
ATOM 2812 C CA . HIS A 1 363 ? 43.336 33.183 2.279 1.00 49.10 363 HIS A CA 1
ATOM 2813 C C . HIS A 1 363 ? 42.509 33.813 1.162 1.00 57.17 363 HIS A C 1
ATOM 2814 O O . HIS A 1 363 ? 42.757 33.588 -0.028 1.00 58.21 363 HIS A O 1
ATOM 2821 N N . HIS A 1 364 ? 41.530 34.616 1.586 1.00 60.40 364 HIS A N 1
ATOM 2822 C CA . HIS A 1 364 ? 40.708 35.453 0.704 1.00 68.40 364 HIS A CA 1
ATOM 2823 C C . HIS A 1 364 ? 39.873 34.631 -0.271 1.00 67.42 364 HIS A C 1
ATOM 2824 O O . HIS A 1 364 ? 38.673 34.431 -0.060 1.00 62.86 364 HIS A O 1
#

InterPro domains:
  IPR013341 Mandelate racemase, N-terminal domain [PF02746] (33-129)
  IPR013342 Mandelate racemase, C-terminal domain [PF13378] (158-355)
  IPR013342 Mandelate racemase, C-terminal domain [SM00922] (148-245)
  IPR029017 Enolase-like, N-terminal [G3DSA:3.30.390.10] (8-357)
  IPR029017 Enolase-like, N-terminal [SSF54826] (4-131)
  IPR034382 3,6-anhydro-alpha-L-galactonate cycloisomerase [SFLDF00557] (2-361)
  IPR036849 Enolase-like, C-terminal domain superfamily [G3DSA:3.20.20.120] (122-353)
  IPR036849 Enolase-like, C-terminal domain superfamily [SSF51604] (117-361)
  IPR046945 L-rhamnonate dehydratase-like [PTHR13794] (2-361)

Radius of gyration: 19.95 Å; Cα contacts (8 Å, |Δi|>4): 812; chains: 1; bounding box: 41×54×49 Å